Protein AF-A0A8D8FPE7-F1 (afdb_monomer)

Radius of gyration: 16.68 Å; Cα contacts (8 Å, |Δi|>4): 227; chains: 1; bounding box: 44×44×40 Å

InterPro domains:
  IPR015797 NUDIX hydrolase-like domain superfamily [SSF55811] (2-180)
  IPR039121 Acyl-coenzyme A diphosphatase NUDT19 [PTHR12318] (1-173)

Solvent-accessible surface area (backbone atoms only — not comparable to full-atom values): 11602 Å² total; per-residue (Å²): 121,90,97,66,94,75,77,72,59,74,76,80,50,74,82,38,27,42,55,63,56,58,57,52,38,44,76,62,72,45,48,71,68,62,59,51,53,78,64,72,65,95,72,90,76,65,71,80,54,55,68,91,51,92,86,40,37,56,28,65,56,19,53,50,44,26,43,47,46,29,26,19,38,44,27,41,38,38,51,28,44,49,57,92,51,63,90,67,79,83,77,65,49,42,41,67,58,78,95,67,70,49,70,64,50,25,49,33,39,64,72,63,77,38,56,67,66,54,54,28,59,76,71,43,36,44,69,51,66,84,40,49,40,82,72,52,76,48,68,52,59,81,86,49,77,90,69,70,52,76,45,79,42,70,46,70,45,60,83,63,87,67,74,76,46,66,31,76,91,85,35,89,76,86,79,89,74,53,99,83,55,67,80,71,81,78,119

Sequence (187 aa):
MPNSIVFPGGAVDKQDAILSWTDFFAKQGISKERLAGLTQVGGTRPFIFENDDPNTLDRNVSLRITALREAFEELGVLLGHKQSEAGSSASGFSKAVGGFDIESWQKQVHDGEKQFVELCEELKIVPDLLNMYEWSAWLTPAMFRKRRFETAFYLVALDEQPEVRSEPHEVAEHFVCNRVECKQDLI

Organism: Culex pipiens (NCBI:txid7175)

Secondary structure (DSSP, 8-state):
-TT----S--PPPGGGG-THHHHHHHHTT--HHHHHHTT--SSPPPGGG----TTS--HHHHHHHHHHHHHHHHH--EEEEEGGGTT---SS-B-EE-SS-HHHHHHHHHTTSS-HHHHHHHHTEEE--TTEEEEEEEEPPTT--S---EEEEEEE-BSSPPP----TTT-S------TTTTTTS--

Structure (mmCIF, N/CA/C/O backbone):
data_AF-A0A8D8FPE7-F1
#
_entry.id   AF-A0A8D8FPE7-F1
#
loop_
_atom_site.group_PDB
_atom_site.id
_atom_site.type_symbol
_atom_site.label_atom_id
_atom_site.label_alt_id
_atom_site.label_comp_id
_atom_site.label_asym_id
_atom_site.label_entity_id
_atom_site.label_seq_id
_atom_site.pdbx_PDB_ins_code
_atom_site.Cartn_x
_atom_site.Cartn_y
_atom_site.Cartn_z
_atom_site.occupancy
_atom_site.B_iso_or_equiv
_atom_site.auth_seq_id
_atom_site.auth_comp_id
_atom_site.auth_asym_id
_atom_site.auth_atom_id
_atom_site.pdbx_PDB_model_num
ATOM 1 N N . MET A 1 1 ? 8.577 -2.081 -17.593 1.00 54.53 1 MET A N 1
ATOM 2 C CA . MET A 1 1 ? 9.519 -2.719 -18.542 1.00 54.53 1 MET A CA 1
ATOM 3 C C . MET A 1 1 ? 8.676 -3.705 -19.326 1.00 54.53 1 MET A C 1
ATOM 5 O O . MET A 1 1 ? 7.937 -4.416 -18.666 1.00 54.53 1 MET A O 1
ATOM 9 N N . PRO A 1 2 ? 8.673 -3.722 -20.667 1.00 66.31 2 PRO A N 1
ATOM 10 C CA . PRO A 1 2 ? 7.831 -4.680 -21.381 1.00 66.31 2 PRO A CA 1
ATOM 11 C C . PRO A 1 2 ? 8.303 -6.115 -21.093 1.00 66.31 2 PRO A C 1
ATOM 13 O O . PRO A 1 2 ? 9.508 -6.361 -21.137 1.00 66.31 2 PRO A O 1
ATOM 16 N N . ASN A 1 3 ? 7.369 -7.035 -20.835 1.00 75.75 3 ASN A N 1
ATOM 17 C CA . ASN A 1 3 ? 7.600 -8.482 -20.687 1.00 75.75 3 ASN A CA 1
ATOM 18 C C . ASN A 1 3 ? 8.466 -8.921 -19.484 1.00 75.75 3 ASN A C 1
ATOM 20 O O . ASN A 1 3 ? 9.228 -9.879 -19.595 1.00 75.75 3 ASN A O 1
ATOM 24 N N . SER A 1 4 ? 8.375 -8.235 -18.342 1.00 81.94 4 SER A N 1
ATOM 25 C CA . SER A 1 4 ? 8.982 -8.680 -17.076 1.00 81.94 4 SER A CA 1
ATOM 26 C C . SER A 1 4 ? 7.930 -9.245 -16.123 1.00 81.94 4 SER A C 1
ATOM 28 O O . SER A 1 4 ? 6.873 -8.639 -15.981 1.00 81.94 4 SER A O 1
ATOM 30 N N . ILE A 1 5 ? 8.249 -10.335 -15.421 1.00 86.88 5 ILE A N 1
ATOM 31 C CA . ILE A 1 5 ? 7.430 -10.857 -14.317 1.00 86.88 5 ILE A CA 1
ATOM 32 C C . ILE A 1 5 ? 7.833 -10.123 -13.037 1.00 86.88 5 ILE A C 1
ATOM 34 O O . ILE A 1 5 ? 9.006 -10.135 -12.655 1.00 86.88 5 ILE A O 1
ATOM 38 N N . VAL A 1 6 ? 6.875 -9.456 -12.396 1.00 91.00 6 VAL A N 1
ATOM 39 C CA . VAL A 1 6 ? 7.088 -8.643 -11.192 1.00 91.00 6 VAL A CA 1
ATOM 40 C C . VAL A 1 6 ? 5.939 -8.835 -10.202 1.00 91.00 6 VAL A C 1
ATOM 42 O O . VAL A 1 6 ? 4.874 -9.330 -10.560 1.00 91.00 6 VAL A O 1
ATOM 45 N N . PHE A 1 7 ? 6.176 -8.463 -8.946 1.00 93.12 7 PHE A N 1
ATOM 46 C CA . PHE A 1 7 ? 5.103 -8.255 -7.971 1.00 93.12 7 PHE A CA 1
ATOM 47 C C . PHE A 1 7 ? 4.454 -6.885 -8.209 1.00 93.12 7 PHE A C 1
ATOM 49 O O . PHE A 1 7 ? 5.163 -6.003 -8.703 1.00 93.12 7 PHE A O 1
ATOM 56 N N . PRO A 1 8 ? 3.176 -6.690 -7.828 1.00 94.38 8 PRO A N 1
ATOM 57 C CA . PRO A 1 8 ? 2.543 -5.380 -7.921 1.00 94.38 8 PRO A CA 1
ATOM 58 C C . PRO A 1 8 ? 3.313 -4.350 -7.099 1.00 94.38 8 PRO A C 1
ATOM 60 O O . PRO A 1 8 ? 3.799 -4.651 -5.997 1.00 94.38 8 PRO A O 1
ATOM 63 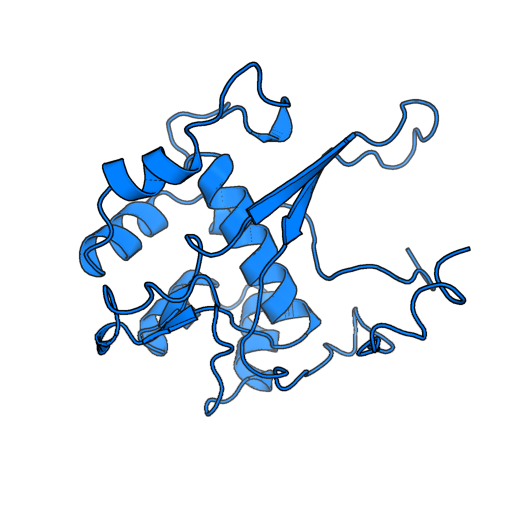N N . GLY A 1 9 ? 3.432 -3.141 -7.627 1.00 94.69 9 GLY A N 1
ATOM 64 C CA . GLY A 1 9 ? 4.166 -2.071 -6.983 1.00 94.69 9 GLY A CA 1
ATOM 65 C C . GLY A 1 9 ? 4.667 -1.022 -7.963 1.00 94.69 9 GLY A C 1
ATOM 66 O O . GLY A 1 9 ? 5.135 -1.314 -9.060 1.00 94.69 9 GLY A O 1
ATOM 67 N N . GLY A 1 10 ? 4.719 0.210 -7.476 1.00 93.81 10 GLY A N 1
ATOM 68 C CA . GLY A 1 10 ? 5.093 1.362 -8.275 1.00 93.81 10 GLY A CA 1
ATOM 69 C C . GLY A 1 10 ? 5.771 2.449 -7.458 1.00 93.81 10 GLY A C 1
ATOM 70 O O . GLY A 1 10 ? 6.339 2.222 -6.383 1.00 93.81 10 GLY A O 1
ATOM 71 N N . ALA A 1 11 ? 5.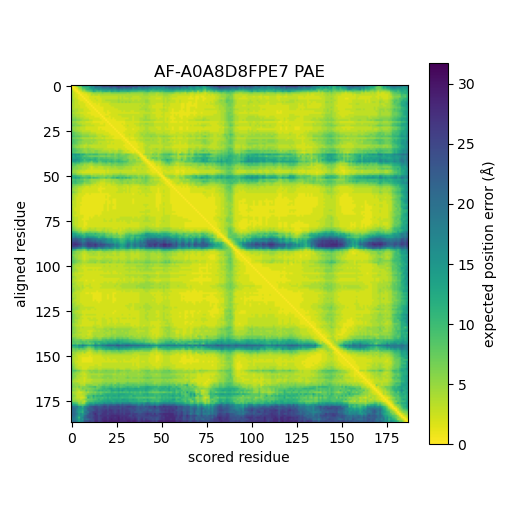787 3.648 -8.029 1.00 95.00 11 ALA A N 1
ATOM 72 C CA . ALA A 1 11 ? 6.362 4.809 -7.373 1.00 95.00 11 ALA A CA 1
ATOM 73 C C . ALA A 1 11 ? 5.397 5.349 -6.314 1.00 95.00 11 ALA A C 1
ATOM 75 O O . ALA A 1 11 ? 4.186 5.306 -6.480 1.00 95.00 11 ALA A O 1
ATOM 76 N N . VAL A 1 12 ? 5.947 5.927 -5.247 1.00 94.94 12 VAL A N 1
ATOM 77 C CA . VAL A 1 12 ? 5.134 6.646 -4.262 1.00 94.94 12 VAL A CA 1
ATOM 78 C C . VAL A 1 12 ? 4.446 7.826 -4.942 1.00 94.94 12 VAL A C 1
ATOM 80 O O . VAL A 1 12 ? 5.130 8.716 -5.463 1.00 94.94 12 VAL A O 1
ATOM 83 N N . ASP A 1 13 ? 3.117 7.864 -4.890 1.00 95.75 13 ASP A N 1
ATOM 84 C CA . ASP A 1 13 ? 2.346 9.021 -5.323 1.00 95.75 13 ASP A CA 1
ATOM 85 C C . ASP A 1 13 ? 2.211 10.029 -4.170 1.00 95.75 13 ASP A C 1
ATOM 87 O O . ASP A 1 13 ? 2.345 9.705 -2.985 1.00 95.75 13 ASP A O 1
ATOM 91 N N . LYS A 1 14 ? 1.943 11.298 -4.491 1.00 94.88 14 LYS A N 1
ATOM 92 C CA . 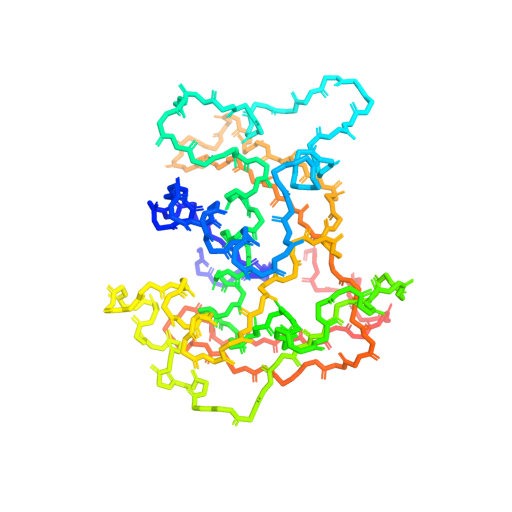LYS A 1 14 ? 1.718 12.332 -3.473 1.00 94.88 14 LYS A CA 1
ATOM 93 C C . LYS A 1 14 ? 0.564 11.965 -2.540 1.00 94.88 14 LYS A C 1
ATOM 95 O O . LYS A 1 14 ? 0.657 12.275 -1.353 1.00 94.88 14 LYS A O 1
ATOM 100 N N . GLN A 1 15 ? -0.477 11.300 -3.049 1.00 95.88 15 GLN A N 1
ATOM 101 C CA . GLN A 1 15 ? -1.630 10.856 -2.260 1.00 95.88 15 GLN A CA 1
ATOM 102 C C . GLN A 1 15 ? -1.265 9.831 -1.175 1.00 95.88 15 GLN A C 1
ATOM 104 O O . GLN A 1 15 ? -1.953 9.738 -0.161 1.00 95.88 15 GLN A O 1
ATOM 109 N N . ASP A 1 16 ? -0.163 9.099 -1.339 1.00 97.00 16 ASP A N 1
ATOM 110 C CA . ASP A 1 16 ? 0.263 8.072 -0.383 1.00 97.00 16 ASP A CA 1
ATOM 111 C C . ASP A 1 16 ? 0.919 8.698 0.861 1.00 97.00 16 ASP A C 1
ATOM 113 O O . ASP A 1 16 ? 1.008 8.074 1.918 1.00 97.00 16 ASP A O 1
ATOM 117 N N . ALA A 1 17 ? 1.375 9.952 0.746 1.00 95.69 17 ALA A N 1
ATOM 118 C CA . ALA A 1 17 ? 2.144 10.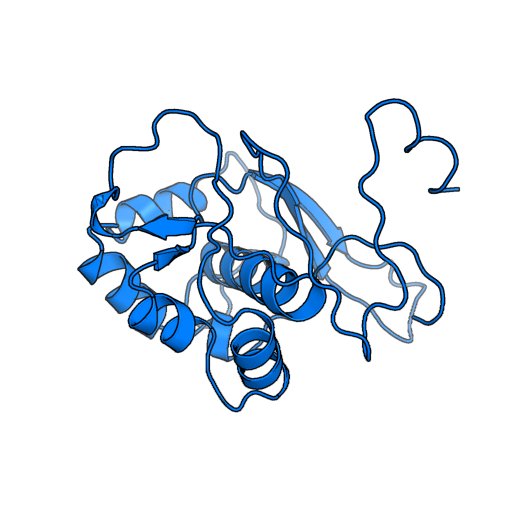662 1.767 1.00 95.69 17 ALA A CA 1
ATOM 119 C C . ALA A 1 17 ? 1.415 1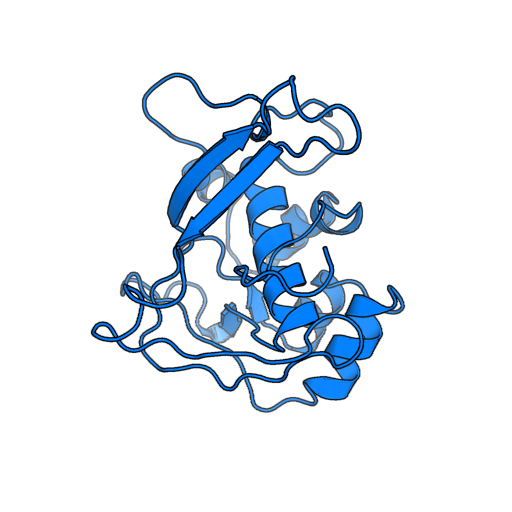1.870 2.386 1.00 95.69 17 ALA A C 1
ATOM 121 O O . ALA A 1 17 ? 2.022 12.640 3.136 1.00 95.69 17 ALA A O 1
ATOM 122 N N . ILE A 1 18 ? 0.126 12.061 2.097 1.00 95.25 18 ILE A N 1
ATOM 123 C CA . ILE A 1 18 ? -0.663 13.155 2.681 1.00 95.25 18 ILE A CA 1
ATOM 124 C C . ILE A 1 18 ? -0.960 12.916 4.167 1.00 95.25 18 ILE A C 1
ATOM 126 O O . ILE A 1 18 ? -1.222 11.797 4.609 1.00 95.25 18 ILE A O 1
ATOM 130 N N . LEU A 1 19 ? -0.984 13.994 4.953 1.00 93.19 19 LEU A N 1
ATOM 131 C CA . LEU A 1 19 ? -1.241 13.919 6.395 1.00 93.19 19 LEU A CA 1
ATOM 132 C C . LEU A 1 19 ? -2.674 13.491 6.748 1.00 93.19 19 LEU A C 1
ATOM 134 O O . LEU A 1 19 ? -2.880 12.993 7.854 1.00 93.19 19 LEU A O 1
ATOM 138 N N . SER A 1 20 ? -3.642 13.620 5.830 1.00 92.12 20 SER A N 1
ATOM 139 C CA . SER A 1 20 ? -5.033 13.198 6.066 1.00 92.12 20 SER A CA 1
ATOM 140 C C . SER A 1 20 ? -5.161 11.701 6.353 1.00 92.12 20 SER A C 1
ATOM 142 O O . SER A 1 20 ? -6.087 11.308 7.057 1.00 92.12 20 SER A O 1
ATOM 144 N N . TRP A 1 21 ? -4.199 10.873 5.928 1.00 95.31 21 TRP A N 1
ATOM 145 C CA . TRP A 1 21 ? -4.105 9.474 6.353 1.00 95.31 21 TRP A CA 1
ATOM 146 C C . TRP A 1 21 ? -4.002 9.327 7.872 1.00 95.31 21 TRP A C 1
ATOM 148 O O . TRP A 1 21 ? -4.596 8.421 8.450 1.00 95.31 21 TRP A O 1
ATOM 158 N N . THR A 1 22 ? -3.299 10.238 8.547 1.00 91.75 22 THR A N 1
ATOM 159 C CA . THR A 1 22 ? -3.193 10.220 10.013 1.00 91.75 22 THR A CA 1
ATOM 160 C C . THR A 1 22 ? -4.556 10.443 10.660 1.00 91.75 22 THR A C 1
ATOM 162 O O . THR A 1 22 ? -4.920 9.734 11.599 1.00 91.75 22 THR A O 1
ATOM 165 N N . ASP A 1 23 ? -5.324 11.403 10.143 1.00 92.19 23 ASP A N 1
ATOM 166 C CA . ASP A 1 23 ? -6.671 11.697 10.631 1.00 92.19 23 ASP A CA 1
ATOM 167 C C . ASP A 1 23 ? -7.640 10.562 10.299 1.00 92.19 23 ASP A C 1
ATOM 169 O O . ASP A 1 23 ? -8.480 10.207 11.128 1.00 92.19 23 ASP A O 1
ATOM 173 N N . PHE A 1 24 ? -7.500 9.961 9.115 1.00 93.94 24 PHE A N 1
ATOM 174 C CA . PHE A 1 24 ? -8.228 8.764 8.720 1.00 93.94 24 PHE A CA 1
ATOM 175 C C . PHE A 1 24 ? -8.000 7.649 9.746 1.00 93.94 24 PHE A C 1
ATOM 177 O O . PHE A 1 24 ? -8.951 7.240 10.405 1.00 93.94 24 PHE A O 1
ATOM 184 N N . PHE A 1 25 ? -6.755 7.226 9.984 1.00 92.38 25 PHE A N 1
ATOM 185 C CA . PHE A 1 25 ? -6.445 6.153 10.937 1.00 92.38 25 PHE A CA 1
ATOM 186 C C . PHE A 1 25 ? -6.892 6.474 12.368 1.00 92.38 25 PHE A C 1
ATOM 188 O O . PHE A 1 25 ? -7.434 5.599 13.049 1.00 92.38 25 PHE A O 1
ATOM 195 N N . ALA A 1 26 ? -6.762 7.730 12.804 1.00 90.81 26 ALA A N 1
ATOM 196 C CA . ALA A 1 26 ? -7.234 8.161 14.116 1.00 90.81 26 ALA A CA 1
ATOM 197 C C . ALA A 1 26 ? -8.756 7.982 14.276 1.00 90.81 26 ALA A C 1
ATOM 199 O O . ALA A 1 26 ? -9.204 7.469 15.304 1.00 90.81 26 ALA A O 1
ATOM 200 N N . LYS A 1 27 ? -9.560 8.319 13.252 1.00 90.56 27 LYS A N 1
ATOM 201 C CA . LYS A 1 27 ? -11.019 8.069 13.241 1.00 90.56 27 LYS A CA 1
ATOM 202 C C . LYS A 1 27 ? -11.361 6.576 13.301 1.00 90.56 27 LYS A C 1
ATOM 204 O O . LYS A 1 27 ? -12.433 6.215 13.779 1.00 90.56 27 LYS A O 1
ATOM 209 N N . GLN A 1 28 ? -10.456 5.717 12.835 1.00 87.56 28 GLN A N 1
ATOM 210 C CA . GLN A 1 28 ? -10.589 4.257 12.864 1.00 87.56 28 GLN A CA 1
ATOM 211 C C . GLN A 1 28 ? -10.072 3.628 14.172 1.00 87.56 28 GLN A C 1
ATOM 213 O O . GLN A 1 28 ? -10.039 2.407 14.299 1.00 87.56 28 GLN A O 1
ATOM 218 N N . GLY A 1 29 ? -9.655 4.437 15.155 1.00 86.69 29 GLY A N 1
ATOM 219 C CA . GLY A 1 29 ? -9.130 3.952 16.435 1.00 86.69 29 GLY A CA 1
ATOM 220 C C . GLY A 1 29 ? -7.685 3.444 16.376 1.00 86.69 29 GLY A C 1
ATOM 221 O O . GLY A 1 29 ? -7.205 2.828 17.330 1.00 86.69 29 GLY A O 1
ATOM 222 N N . ILE A 1 30 ? -6.968 3.700 15.279 1.00 88.31 30 ILE A N 1
ATOM 223 C CA . ILE A 1 30 ? -5.538 3.416 15.158 1.00 88.31 30 ILE A CA 1
ATOM 224 C C . ILE A 1 30 ? -4.777 4.675 15.580 1.00 88.31 30 ILE A C 1
ATOM 226 O O . ILE A 1 30 ? -4.788 5.694 14.892 1.00 88.31 30 ILE A O 1
ATOM 230 N N . SER A 1 31 ? -4.129 4.612 16.745 1.00 87.69 31 SER A N 1
ATOM 231 C CA . SER A 1 31 ? -3.393 5.752 17.291 1.00 87.69 31 SER A CA 1
ATOM 232 C C . SER A 1 31 ? -2.074 6.003 16.550 1.00 87.69 31 SER A C 1
ATOM 234 O O . SER A 1 31 ? -1.513 5.106 15.909 1.00 87.69 31 SER A O 1
ATOM 236 N N . LYS A 1 32 ? -1.535 7.221 16.684 1.00 87.31 32 LYS A N 1
ATOM 237 C CA . LYS A 1 32 ? -0.226 7.581 16.117 1.00 87.31 32 LYS A CA 1
ATOM 238 C C . LYS A 1 32 ? 0.893 6.714 16.687 1.00 87.31 32 LYS A C 1
ATOM 240 O O . LYS A 1 32 ? 1.806 6.353 15.960 1.00 87.31 32 LYS A O 1
ATOM 245 N N . GLU A 1 33 ? 0.800 6.332 17.957 1.00 87.50 33 GLU A N 1
ATOM 246 C CA . GLU A 1 33 ? 1.766 5.457 18.629 1.00 87.50 33 GLU A CA 1
ATOM 247 C C . GLU A 1 33 ? 1.730 4.045 18.041 1.00 87.50 33 GLU A C 1
ATOM 249 O O . GLU A 1 33 ? 2.776 3.422 17.874 1.00 87.50 33 GLU A O 1
ATOM 254 N N . ARG A 1 34 ? 0.540 3.549 17.675 1.00 87.69 34 ARG A N 1
ATOM 255 C CA . ARG A 1 34 ? 0.394 2.246 17.016 1.00 87.69 34 ARG A CA 1
ATOM 256 C C . ARG A 1 34 ? 1.002 2.254 15.616 1.00 87.69 34 ARG A C 1
ATOM 258 O O . ARG A 1 34 ? 1.689 1.301 15.263 1.00 87.69 34 ARG A O 1
ATOM 265 N N . LEU A 1 35 ? 0.800 3.329 14.851 1.00 88.12 35 LEU A N 1
ATOM 266 C CA . LEU A 1 35 ? 1.464 3.518 13.555 1.00 88.12 35 LEU A CA 1
ATOM 267 C C . LEU A 1 35 ? 2.980 3.674 13.716 1.00 88.12 35 LEU A C 1
ATOM 269 O O . LEU A 1 35 ? 3.733 3.046 12.982 1.00 88.12 35 LEU A O 1
ATOM 273 N N . ALA A 1 36 ? 3.435 4.433 14.714 1.00 86.19 36 ALA A N 1
ATOM 274 C CA . ALA A 1 36 ? 4.852 4.559 15.044 1.00 86.19 36 ALA A CA 1
ATOM 275 C C . ALA A 1 36 ? 5.468 3.213 15.467 1.00 86.19 36 ALA A C 1
ATOM 277 O O . ALA A 1 36 ? 6.647 2.976 15.242 1.00 86.19 36 ALA A O 1
ATOM 278 N N . GLY A 1 37 ? 4.678 2.291 16.021 1.00 85.69 37 GLY A N 1
ATOM 279 C CA . GLY A 1 37 ? 5.108 0.918 16.289 1.00 85.69 37 GLY A CA 1
ATOM 280 C C . GLY A 1 37 ? 5.577 0.168 15.037 1.00 85.69 37 GLY A C 1
ATOM 281 O O . GLY A 1 37 ? 6.504 -0.630 15.133 1.00 85.69 37 GLY A O 1
ATOM 282 N N . LEU A 1 38 ? 5.022 0.469 13.853 1.00 82.75 38 LEU A N 1
ATOM 283 C CA . LEU A 1 38 ? 5.476 -0.112 12.578 1.00 82.75 38 LEU A CA 1
ATOM 284 C C . LEU A 1 38 ? 6.900 0.310 12.205 1.00 82.75 38 LEU A C 1
ATOM 286 O O . LEU A 1 38 ? 7.545 -0.343 11.387 1.00 82.75 38 LEU A O 1
ATOM 290 N N . THR A 1 39 ? 7.385 1.411 12.779 1.00 75.62 39 THR A N 1
ATOM 291 C CA . THR A 1 39 ? 8.683 2.000 12.442 1.00 75.62 39 THR A CA 1
ATOM 292 C C . THR A 1 39 ? 9.783 1.582 13.420 1.00 75.62 39 THR A C 1
ATOM 294 O O . THR A 1 39 ? 10.968 1.791 13.142 1.00 75.62 39 THR A O 1
ATOM 297 N N . GLN A 1 40 ? 9.415 0.923 14.527 1.00 81.69 40 GLN A N 1
ATOM 298 C CA . GLN A 1 40 ? 10.335 0.454 15.561 1.00 81.69 40 GLN A CA 1
ATOM 299 C C . GLN A 1 40 ? 11.070 -0.816 15.120 1.00 81.69 40 GLN A C 1
ATOM 301 O O . GLN A 1 40 ? 10.606 -1.935 15.325 1.00 81.69 40 GLN A O 1
ATOM 306 N N . VAL A 1 41 ? 12.256 -0.637 14.543 1.00 80.44 41 VAL A N 1
ATOM 307 C CA . VAL A 1 41 ? 13.159 -1.732 14.166 1.00 80.44 41 VAL A CA 1
ATOM 308 C C . VAL A 1 41 ? 14.462 -1.662 14.956 1.00 80.44 41 VAL A C 1
ATOM 310 O O . VAL A 1 41 ? 14.919 -0.591 15.357 1.00 80.44 41 VAL A O 1
ATOM 313 N N . GLY A 1 42 ? 15.075 -2.821 15.192 1.00 76.50 42 GLY A N 1
ATOM 314 C CA . GLY A 1 42 ? 16.391 -2.898 15.816 1.00 76.50 42 GLY A CA 1
ATOM 315 C C . GLY A 1 42 ? 17.495 -2.584 14.806 1.00 76.50 42 GLY A C 1
ATOM 316 O O . GLY A 1 42 ? 17.801 -3.424 13.967 1.00 76.50 42 GLY A O 1
ATOM 317 N N . GLY A 1 43 ? 18.119 -1.408 14.911 1.00 83.88 43 GLY A N 1
ATOM 318 C CA . GLY A 1 43 ? 19.303 -1.034 14.125 1.00 83.88 43 GLY A CA 1
ATOM 319 C C . GLY A 1 43 ? 19.067 0.073 13.094 1.00 83.88 43 GLY A C 1
ATOM 320 O O . GLY A 1 43 ? 18.056 0.770 13.122 1.00 83.88 43 GLY A O 1
ATOM 321 N N . THR A 1 44 ? 20.048 0.268 12.209 1.00 84.81 44 THR A N 1
ATOM 322 C CA . THR A 1 44 ? 20.001 1.291 11.153 1.00 84.81 44 THR A CA 1
ATOM 323 C C . THR A 1 44 ? 19.011 0.902 10.061 1.00 84.81 44 THR A C 1
ATOM 325 O O . THR A 1 44 ? 18.976 -0.252 9.633 1.00 84.81 44 THR A O 1
ATOM 328 N N . ARG A 1 45 ? 18.239 1.881 9.581 1.00 87.31 45 ARG A N 1
ATOM 329 C CA . ARG A 1 45 ? 17.290 1.696 8.482 1.00 87.31 45 ARG A CA 1
ATOM 330 C C . ARG A 1 45 ? 17.896 2.125 7.139 1.00 87.31 45 ARG A C 1
ATOM 332 O O . ARG A 1 45 ? 18.737 3.019 7.121 1.00 87.31 45 ARG A O 1
ATOM 339 N N . PRO A 1 46 ? 17.478 1.505 6.024 1.00 89.56 46 PRO A N 1
ATOM 340 C CA . PRO A 1 46 ? 17.744 2.022 4.681 1.00 89.56 46 PRO A CA 1
ATOM 341 C C . PRO A 1 46 ? 17.153 3.424 4.462 1.00 89.56 46 PRO A C 1
ATOM 343 O O . PRO A 1 46 ? 16.115 3.744 5.044 1.00 89.56 46 PRO A O 1
ATOM 346 N N . PHE A 1 47 ? 17.770 4.205 3.570 1.00 90.56 47 PHE A N 1
ATOM 347 C CA . PHE A 1 47 ? 17.395 5.596 3.281 1.00 90.56 47 PHE A CA 1
ATOM 348 C C . PHE A 1 47 ? 15.952 5.755 2.788 1.00 90.56 47 PHE A C 1
ATOM 350 O O . PHE A 1 47 ? 15.313 6.744 3.124 1.00 90.56 47 PHE A O 1
ATOM 357 N N . ILE A 1 48 ? 15.386 4.765 2.088 1.00 92.62 48 ILE A N 1
ATOM 358 C CA . ILE A 1 48 ? 13.977 4.798 1.653 1.00 92.62 48 ILE A CA 1
ATOM 359 C C . ILE A 1 48 ? 12.979 5.031 2.801 1.00 92.62 48 ILE A C 1
ATOM 361 O O . ILE A 1 48 ? 11.884 5.538 2.574 1.00 92.62 48 ILE A O 1
ATOM 365 N N . PHE A 1 49 ? 13.339 4.649 4.031 1.00 92.25 49 PHE A N 1
ATOM 366 C CA . PHE A 1 49 ? 12.494 4.800 5.216 1.00 92.25 49 PHE A CA 1
ATOM 367 C C . PHE A 1 49 ? 12.749 6.101 5.986 1.00 92.25 49 PHE A C 1
ATOM 369 O O . PHE A 1 49 ? 12.072 6.349 6.988 1.00 92.25 49 PHE A O 1
ATOM 376 N N . GLU A 1 50 ? 13.724 6.908 5.567 1.00 88.88 50 GLU A N 1
ATOM 377 C CA . GLU A 1 50 ? 13.991 8.210 6.167 1.00 88.88 50 GLU A CA 1
ATOM 378 C C . GLU A 1 50 ? 12.921 9.210 5.730 1.00 88.88 50 GLU A C 1
ATOM 380 O O . GLU A 1 50 ? 12.497 9.250 4.575 1.00 88.88 50 GLU A O 1
ATOM 385 N N . ASN A 1 51 ? 12.423 9.989 6.690 1.00 85.31 51 ASN A N 1
ATOM 386 C CA . ASN A 1 51 ? 11.424 11.006 6.409 1.00 85.31 51 ASN A CA 1
ATOM 387 C C . ASN A 1 51 ? 12.111 12.355 6.176 1.00 85.31 51 ASN A C 1
ATOM 389 O O . ASN A 1 51 ? 12.553 12.995 7.130 1.00 85.31 51 ASN A O 1
ATOM 393 N N . ASP A 1 52 ? 12.181 12.772 4.914 1.00 80.50 52 ASP A N 1
ATOM 394 C CA . ASP A 1 52 ? 12.864 14.005 4.510 1.00 80.50 52 ASP A CA 1
ATOM 395 C C . ASP A 1 52 ? 12.023 15.273 4.748 1.00 80.50 52 ASP A C 1
ATOM 397 O O . ASP A 1 52 ? 12.581 16.365 4.879 1.00 80.50 52 ASP A O 1
ATOM 401 N N . ASP A 1 53 ? 10.688 15.153 4.811 1.00 86.56 53 ASP A N 1
ATOM 402 C CA . ASP A 1 53 ? 9.766 16.286 4.964 1.00 86.56 53 ASP A CA 1
ATOM 403 C C . ASP A 1 53 ? 8.809 16.084 6.156 1.00 86.56 53 ASP A C 1
ATOM 405 O O . ASP A 1 53 ? 7.905 15.241 6.092 1.00 86.56 53 ASP A O 1
ATOM 409 N N . PRO A 1 54 ? 8.928 16.891 7.231 1.00 84.12 54 PRO A N 1
ATOM 410 C CA . PRO A 1 54 ? 8.054 16.792 8.400 1.00 84.12 54 PRO A CA 1
ATOM 411 C C . PRO A 1 54 ? 6.590 17.159 8.110 1.00 84.12 54 PRO A C 1
ATOM 413 O O . PRO A 1 54 ? 5.727 16.909 8.950 1.00 84.12 54 PRO A O 1
ATOM 416 N N . ASN A 1 55 ? 6.293 17.755 6.951 1.00 89.62 55 ASN A N 1
ATOM 417 C CA . ASN A 1 55 ? 4.930 18.067 6.514 1.00 89.62 55 ASN A CA 1
ATOM 418 C C . ASN A 1 55 ? 4.275 16.916 5.738 1.00 89.62 55 ASN A C 1
ATOM 420 O O . ASN A 1 55 ? 3.147 17.061 5.266 1.00 89.62 55 ASN A O 1
ATOM 424 N N . THR A 1 56 ? 4.964 15.783 5.601 1.00 93.00 56 THR A N 1
ATOM 425 C CA . THR A 1 56 ? 4.443 14.576 4.960 1.00 93.00 56 THR A CA 1
ATOM 426 C C . THR A 1 56 ? 4.283 13.442 5.962 1.00 93.00 56 THR A C 1
ATOM 428 O O . THR A 1 56 ? 4.861 13.443 7.053 1.00 93.00 56 THR A O 1
ATOM 431 N N . LEU A 1 57 ? 3.443 12.475 5.601 1.00 93.25 57 LEU A N 1
ATOM 432 C CA . LEU A 1 57 ? 3.262 11.250 6.362 1.00 93.25 57 LEU A CA 1
ATOM 433 C C . LEU A 1 57 ? 4.588 10.487 6.455 1.00 93.25 57 LEU A C 1
ATOM 435 O O . LEU A 1 57 ? 5.332 10.402 5.479 1.00 93.25 57 LEU A O 1
ATOM 439 N N . ASP A 1 58 ? 4.836 9.878 7.615 1.00 92.69 58 ASP A N 1
ATOM 440 C CA . ASP A 1 58 ? 6.013 9.043 7.856 1.00 92.69 58 ASP A CA 1
ATOM 441 C C . ASP A 1 58 ? 6.265 8.058 6.696 1.00 92.69 58 ASP A C 1
ATOM 443 O O . ASP A 1 58 ? 5.341 7.386 6.215 1.00 92.69 58 ASP A O 1
ATOM 447 N N . ARG A 1 59 ? 7.520 7.962 6.234 1.00 93.19 59 ARG A N 1
ATOM 448 C CA . ARG A 1 59 ? 7.873 7.126 5.078 1.00 93.19 59 ARG A CA 1
ATOM 449 C C . ARG A 1 59 ? 7.560 5.653 5.254 1.00 93.19 59 ARG A C 1
ATOM 451 O O . ARG A 1 59 ? 7.130 5.005 4.305 1.00 93.19 59 ARG A O 1
ATOM 458 N N . ASN A 1 60 ? 7.662 5.137 6.467 1.00 92.62 60 ASN A N 1
ATOM 459 C CA . ASN A 1 60 ? 7.328 3.751 6.765 1.00 92.62 60 ASN A CA 1
ATOM 460 C C . ASN A 1 60 ? 5.832 3.469 6.570 1.00 92.62 60 ASN A C 1
ATOM 462 O O . ASN A 1 60 ? 5.458 2.344 6.239 1.00 92.62 60 ASN A O 1
ATOM 466 N N . VAL A 1 61 ? 4.981 4.475 6.772 1.00 94.81 61 VAL A N 1
ATOM 467 C CA . VAL A 1 61 ? 3.530 4.375 6.584 1.00 94.81 61 VAL A CA 1
ATOM 468 C C . VAL A 1 61 ? 3.173 4.617 5.117 1.00 94.81 61 VAL A C 1
ATOM 470 O O . VAL A 1 61 ? 2.465 3.803 4.529 1.00 94.81 61 VAL A O 1
ATOM 473 N N . SER A 1 62 ? 3.705 5.676 4.498 1.00 96.19 62 SER A N 1
ATOM 474 C CA . SER A 1 62 ? 3.385 6.006 3.099 1.00 96.19 62 SER A CA 1
ATOM 475 C C . SER A 1 62 ? 3.853 4.947 2.101 1.00 96.19 62 SER A C 1
ATOM 477 O O . SER A 1 62 ? 3.125 4.655 1.159 1.00 96.19 62 SER A O 1
ATOM 479 N N . LEU A 1 63 ? 4.997 4.288 2.324 1.00 96.75 63 LEU A N 1
ATOM 480 C CA . LEU A 1 63 ? 5.443 3.169 1.478 1.00 96.75 63 LEU A CA 1
ATOM 481 C C . LEU A 1 63 ? 4.513 1.950 1.559 1.00 96.75 63 LEU A C 1
ATOM 483 O O . LEU A 1 63 ? 4.281 1.285 0.553 1.00 96.75 63 LEU A O 1
ATOM 487 N N . ARG A 1 64 ? 3.943 1.670 2.738 1.00 97.12 64 ARG A N 1
ATOM 488 C CA . ARG A 1 64 ? 2.938 0.607 2.893 1.00 97.12 64 ARG A CA 1
ATOM 489 C C . ARG A 1 64 ? 1.646 0.967 2.164 1.00 97.12 64 ARG A C 1
ATOM 491 O O . ARG A 1 64 ? 1.107 0.132 1.450 1.00 97.12 64 ARG A O 1
ATOM 498 N N . ILE A 1 65 ? 1.188 2.215 2.294 1.00 97.81 65 ILE A N 1
ATOM 499 C CA . ILE A 1 65 ? 0.021 2.720 1.556 1.00 97.81 65 ILE A CA 1
ATOM 500 C C . ILE A 1 65 ? 0.262 2.629 0.048 1.00 97.81 65 ILE A C 1
ATOM 502 O O . ILE A 1 65 ? -0.602 2.125 -0.656 1.00 97.81 65 ILE A O 1
ATOM 506 N N . THR A 1 66 ? 1.450 3.021 -0.421 1.00 98.31 66 THR A N 1
ATOM 507 C CA . THR A 1 66 ? 1.853 2.910 -1.832 1.00 98.31 66 THR A CA 1
ATOM 508 C C . THR A 1 66 ? 1.708 1.470 -2.316 1.00 98.31 66 THR A C 1
ATOM 510 O O . THR A 1 66 ? 1.029 1.219 -3.300 1.00 98.31 66 THR A O 1
ATOM 513 N N . ALA A 1 67 ? 2.284 0.501 -1.599 1.00 98.25 67 ALA A N 1
ATOM 514 C CA . ALA A 1 67 ? 2.203 -0.904 -1.992 1.00 98.25 67 ALA A CA 1
ATOM 515 C C . ALA A 1 67 ? 0.757 -1.439 -2.013 1.00 98.25 67 ALA A C 1
ATOM 517 O O . ALA A 1 67 ? 0.418 -2.238 -2.881 1.00 98.25 67 ALA A O 1
ATOM 518 N N . LEU A 1 68 ? -0.103 -0.992 -1.091 1.00 98.19 68 LEU A N 1
ATOM 519 C CA . LEU A 1 68 ? -1.524 -1.356 -1.087 1.00 98.19 68 LEU A CA 1
ATOM 520 C C . LEU A 1 68 ? -2.304 -0.708 -2.234 1.00 98.19 68 LEU A C 1
ATOM 522 O O . LEU A 1 68 ? -3.132 -1.379 -2.847 1.00 98.19 68 LEU A O 1
ATOM 526 N N . ARG A 1 69 ? -2.043 0.571 -2.524 1.00 98.31 69 ARG A N 1
ATOM 527 C CA . ARG A 1 69 ? -2.653 1.293 -3.643 1.00 98.31 69 ARG A CA 1
ATOM 528 C C . ARG A 1 69 ? -2.284 0.631 -4.967 1.00 98.31 69 ARG A C 1
ATOM 530 O O . ARG A 1 69 ? -3.178 0.313 -5.733 1.00 98.31 69 ARG A O 1
ATOM 537 N N . GLU A 1 70 ? -1.002 0.367 -5.198 1.00 97.94 70 GLU A N 1
ATOM 538 C CA . GLU A 1 70 ? -0.505 -0.268 -6.429 1.00 97.94 70 GLU A CA 1
ATOM 539 C C . GLU A 1 70 ? -1.065 -1.691 -6.596 1.00 97.94 70 GLU A C 1
ATOM 541 O O . GLU A 1 70 ? -1.536 -2.057 -7.666 1.00 97.94 70 GLU A O 1
ATOM 546 N N . ALA A 1 71 ? -1.137 -2.486 -5.518 1.00 97.38 71 ALA A N 1
ATOM 547 C CA . ALA A 1 71 ? -1.792 -3.798 -5.562 1.00 97.38 71 ALA A CA 1
ATOM 548 C C . ALA A 1 71 ? -3.285 -3.714 -5.929 1.00 97.38 71 ALA A C 1
ATOM 550 O O . ALA A 1 71 ? -3.815 -4.608 -6.597 1.00 97.38 71 ALA A O 1
ATOM 551 N N . PHE A 1 72 ? -3.967 -2.646 -5.517 1.00 97.75 72 PHE A N 1
ATOM 552 C CA . PHE A 1 72 ? -5.339 -2.389 -5.924 1.00 97.75 72 PHE A CA 1
ATOM 553 C C . PHE A 1 72 ? -5.431 -1.908 -7.380 1.00 97.75 72 PHE A C 1
ATOM 555 O O . PHE A 1 72 ? -6.239 -2.440 -8.134 1.00 97.75 72 PHE A O 1
ATOM 562 N N . GLU A 1 73 ? -4.608 -0.945 -7.789 1.00 97.00 73 GLU A N 1
ATOM 563 C CA . GLU A 1 73 ? -4.597 -0.399 -9.150 1.00 97.00 73 GLU A CA 1
ATOM 564 C C . GLU A 1 73 ? -4.254 -1.463 -10.192 1.00 97.00 73 GLU A C 1
ATOM 566 O O . GLU A 1 73 ? -4.952 -1.571 -11.193 1.00 97.00 73 GLU A O 1
ATOM 571 N N . GLU A 1 74 ? -3.255 -2.306 -9.943 1.00 95.56 74 GLU A N 1
ATOM 572 C CA . GLU A 1 74 ? -2.798 -3.305 -10.911 1.00 95.56 74 GL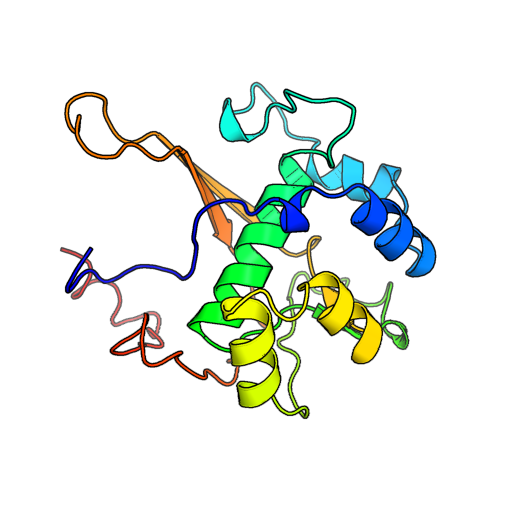U A CA 1
ATOM 573 C C . GLU A 1 74 ? -3.654 -4.580 -10.914 1.00 95.56 74 GLU A C 1
ATOM 575 O O . GLU A 1 74 ? -3.871 -5.186 -11.966 1.00 95.56 74 GLU A O 1
ATOM 580 N N . LEU A 1 75 ? -4.115 -5.024 -9.737 1.00 95.88 75 LEU A N 1
ATOM 581 C CA . LEU A 1 75 ? -4.697 -6.361 -9.547 1.00 95.88 75 LEU A CA 1
ATOM 582 C C . LEU A 1 75 ? -6.086 -6.364 -8.894 1.00 95.88 75 LEU A C 1
ATOM 584 O O . LEU A 1 75 ? -6.638 -7.442 -8.661 1.00 95.88 75 LEU A O 1
ATOM 588 N N . GLY A 1 76 ? -6.656 -5.206 -8.562 1.00 96.12 76 GLY A N 1
ATOM 589 C CA . GLY A 1 76 ? -7.951 -5.097 -7.885 1.00 96.12 76 GLY A CA 1
ATOM 590 C C . GLY A 1 76 ? -7.945 -5.623 -6.447 1.00 96.12 76 GLY A C 1
ATOM 591 O O . GLY A 1 76 ? -9.007 -5.800 -5.849 1.00 96.12 76 GLY A O 1
ATOM 592 N N . VAL A 1 77 ? -6.766 -5.889 -5.871 1.00 96.75 77 VAL A N 1
ATOM 593 C CA . VAL A 1 77 ? -6.631 -6.505 -4.547 1.00 96.75 77 VAL A CA 1
ATOM 594 C C . VAL A 1 77 ? -6.593 -5.424 -3.468 1.00 96.75 77 VAL A C 1
ATOM 596 O O . VAL A 1 77 ? -5.554 -4.827 -3.197 1.00 96.75 77 VAL A O 1
ATOM 599 N N . LEU A 1 78 ? -7.729 -5.202 -2.803 1.00 97.00 78 LEU A N 1
ATOM 600 C CA . LEU A 1 78 ? -7.830 -4.309 -1.647 1.00 97.00 78 LEU A CA 1
ATOM 601 C C . LEU A 1 78 ? -7.615 -5.086 -0.341 1.00 97.00 78 LEU A C 1
ATOM 603 O O . LEU A 1 78 ? -8.494 -5.834 0.087 1.00 97.00 78 LEU A O 1
ATOM 607 N N . LEU A 1 79 ? -6.467 -4.896 0.317 1.00 96.06 79 LEU A N 1
ATOM 608 C CA . LEU A 1 79 ? -6.165 -5.549 1.597 1.00 96.06 79 LEU A CA 1
ATOM 609 C C . LEU A 1 79 ? -6.559 -4.663 2.777 1.00 96.06 79 LEU A C 1
ATOM 611 O O . LEU A 1 79 ? -6.069 -3.541 2.937 1.00 96.06 79 LEU A O 1
ATOM 615 N N . GLY A 1 80 ? -7.445 -5.171 3.625 1.00 93.62 80 GLY A N 1
ATOM 616 C CA . GLY A 1 80 ? -8.037 -4.371 4.682 1.00 93.62 80 GLY A CA 1
ATOM 617 C C . GLY A 1 80 ? -9.061 -5.122 5.511 1.00 93.62 80 GLY A C 1
ATOM 618 O O . GLY A 1 80 ? -9.325 -6.308 5.330 1.00 93.62 80 GLY A O 1
ATOM 619 N N . HIS A 1 81 ? -9.669 -4.398 6.438 1.00 90.25 81 HIS A N 1
ATOM 620 C CA . HIS A 1 81 ? -10.788 -4.892 7.229 1.00 90.25 81 HIS A CA 1
ATOM 621 C C . HIS A 1 81 ? -11.856 -3.814 7.359 1.00 90.25 81 HIS A C 1
ATOM 623 O O . HIS A 1 81 ? -11.576 -2.616 7.283 1.00 90.25 81 HIS A O 1
ATOM 629 N N . LYS A 1 82 ? -13.103 -4.236 7.574 1.00 87.31 82 LYS A N 1
ATOM 630 C CA . LYS A 1 82 ? -14.187 -3.297 7.865 1.00 87.31 82 LYS A CA 1
ATOM 631 C C . LYS A 1 82 ? -13.891 -2.559 9.163 1.00 87.31 82 LYS A C 1
ATOM 633 O O . LYS A 1 82 ? -13.425 -3.164 10.126 1.00 87.31 82 LYS A O 1
ATOM 638 N N . GLN A 1 83 ? -14.259 -1.283 9.230 1.00 79.38 83 GLN A N 1
ATOM 639 C CA . GLN A 1 83 ? -14.148 -0.484 10.455 1.00 79.38 83 GLN A CA 1
ATOM 640 C C . GLN A 1 83 ? -14.776 -1.174 11.683 1.00 79.38 83 GLN A C 1
ATOM 642 O O . GLN A 1 83 ? -14.236 -1.094 12.781 1.00 79.38 83 GLN A O 1
ATOM 647 N N . SER A 1 84 ? -15.886 -1.901 11.510 1.00 73.62 84 SER A N 1
ATOM 648 C CA . SER A 1 84 ? -16.540 -2.657 12.592 1.00 73.62 84 SER A CA 1
ATOM 649 C C . SER A 1 84 ? -15.693 -3.800 13.165 1.00 73.62 84 SER A C 1
ATOM 651 O O . SER A 1 84 ? -15.997 -4.303 14.241 1.00 73.62 84 SER A O 1
ATOM 653 N N . GLU A 1 85 ? -14.661 -4.228 12.442 1.00 72.50 85 GLU A N 1
ATOM 654 C CA . GLU A 1 85 ? -13.741 -5.307 12.812 1.00 72.50 85 GLU A CA 1
ATOM 655 C C . GLU A 1 85 ? -12.403 -4.765 13.350 1.00 72.50 85 GLU A C 1
ATOM 657 O O . GLU A 1 85 ? -11.520 -5.553 13.714 1.00 72.50 85 GLU A O 1
ATOM 662 N N . ALA A 1 86 ? -12.251 -3.434 13.432 1.00 61.81 86 ALA A N 1
ATOM 663 C CA . ALA A 1 86 ? -11.053 -2.770 13.929 1.00 61.81 86 ALA A CA 1
ATOM 664 C C . ALA A 1 86 ? -10.757 -3.204 15.375 1.00 61.81 86 ALA A C 1
ATOM 666 O O . ALA A 1 86 ? -11.539 -2.978 16.296 1.00 61.81 86 ALA A O 1
ATOM 667 N N . GLY A 1 87 ? -9.611 -3.866 15.562 1.00 55.53 87 GLY A N 1
ATOM 668 C CA . GLY A 1 87 ? -9.186 -4.446 16.842 1.00 55.53 87 GLY A CA 1
ATOM 669 C C . GLY A 1 87 ? -9.342 -5.967 16.963 1.00 55.53 87 GLY A C 1
ATOM 670 O O . GLY A 1 87 ? -8.861 -6.521 17.948 1.00 55.53 87 GLY A O 1
ATOM 671 N N . SER A 1 88 ? -9.944 -6.651 15.979 1.00 52.12 88 SER A N 1
ATOM 672 C CA . SER A 1 88 ? -10.168 -8.111 16.023 1.00 52.12 88 SER A CA 1
ATOM 673 C C . SER A 1 88 ? -9.095 -8.973 15.335 1.00 52.12 88 SER A C 1
ATOM 675 O O . SER A 1 88 ? -9.019 -10.171 15.607 1.00 52.12 88 SER A O 1
ATOM 677 N N . SER A 1 89 ? -8.215 -8.404 14.504 1.00 51.62 89 SER A N 1
ATOM 678 C CA . SER A 1 89 ? -7.174 -9.189 13.823 1.00 51.62 89 SER A CA 1
ATOM 679 C C . SER A 1 89 ? -5.938 -9.389 14.699 1.00 51.62 89 SER A C 1
ATOM 681 O O . SER A 1 89 ? -4.953 -8.663 14.601 1.00 51.62 89 SER A O 1
ATOM 683 N N . ALA A 1 90 ? -6.002 -10.404 15.562 1.00 55.00 90 ALA A N 1
ATOM 684 C CA . ALA A 1 90 ? -4.851 -10.996 16.249 1.00 55.00 90 ALA A CA 1
ATOM 685 C C . ALA A 1 90 ? -4.269 -12.210 15.491 1.00 55.00 90 ALA A C 1
ATOM 687 O O . ALA A 1 90 ? -3.405 -12.907 16.015 1.00 55.00 90 ALA A O 1
ATOM 688 N N . SER A 1 91 ? -4.768 -12.505 14.284 1.00 67.69 91 SER A N 1
ATOM 689 C CA . SER A 1 91 ? -4.414 -13.715 13.532 1.00 67.69 91 SER A CA 1
ATOM 690 C C . SER A 1 91 ? -3.080 -13.611 12.780 1.00 67.69 91 SER A C 1
ATOM 692 O O . SER A 1 91 ? -2.539 -14.643 12.401 1.00 67.69 91 SER A O 1
ATOM 694 N N . GLY A 1 92 ? -2.552 -12.397 12.561 1.00 79.00 92 GLY A N 1
ATOM 695 C CA . GLY A 1 92 ? -1.370 -12.154 11.717 1.00 79.00 92 GLY A CA 1
ATOM 696 C C . GLY A 1 92 ? -1.626 -12.322 10.213 1.00 79.00 92 GLY A C 1
ATOM 697 O O . GLY A 1 92 ? -0.700 -12.193 9.417 1.00 79.00 92 GLY A O 1
ATOM 698 N N . PHE A 1 93 ? -2.873 -12.605 9.825 1.00 87.75 93 PHE A N 1
ATOM 699 C CA . PHE A 1 93 ? -3.316 -12.679 8.437 1.00 87.75 93 PHE A CA 1
ATOM 700 C C . PHE A 1 93 ? -4.111 -11.425 8.076 1.00 87.75 93 PHE A C 1
ATOM 702 O O . PHE A 1 93 ? -4.938 -10.955 8.864 1.00 87.75 93 PHE A O 1
ATOM 709 N N . SER A 1 94 ? -3.868 -10.9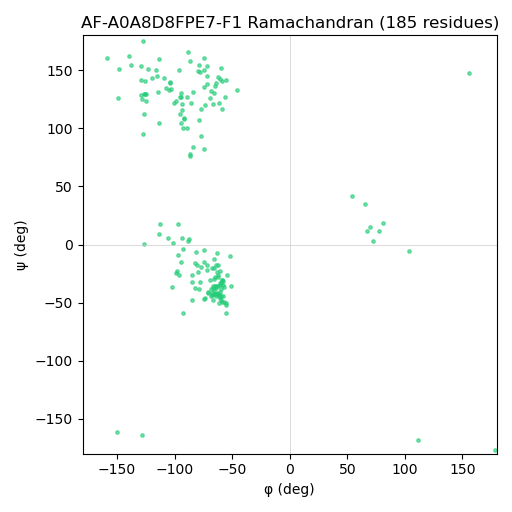17 6.873 1.00 91.75 94 SER A N 1
ATOM 710 C CA . SER A 1 94 ? -4.695 -9.903 6.234 1.00 91.75 94 SER A CA 1
ATOM 711 C C . SER A 1 94 ? -5.829 -10.550 5.443 1.00 91.75 94 SER A C 1
ATOM 713 O O . SER A 1 94 ? -5.806 -11.752 5.179 1.00 91.75 94 SER A O 1
ATOM 715 N N . LYS A 1 95 ? -6.811 -9.737 5.056 1.00 92.25 95 LYS A N 1
ATOM 716 C CA . LYS A 1 95 ? -7.972 -10.155 4.273 1.00 92.25 95 LYS A CA 1
ATOM 717 C C . LYS A 1 95 ? -8.099 -9.291 3.033 1.00 92.25 95 LYS A C 1
ATOM 719 O O . LYS A 1 95 ? -7.920 -8.074 3.099 1.00 92.25 95 LYS A O 1
ATOM 724 N N . ALA A 1 96 ? -8.465 -9.918 1.925 1.00 93.88 96 ALA A N 1
ATOM 725 C CA . ALA A 1 96 ? -8.882 -9.196 0.739 1.00 93.88 96 ALA A CA 1
ATOM 726 C C . ALA A 1 96 ? -10.362 -8.824 0.845 1.00 93.88 96 ALA A C 1
ATOM 728 O O . ALA A 1 96 ? -11.213 -9.648 1.188 1.00 93.88 96 ALA A O 1
ATOM 729 N N . VAL A 1 97 ? -10.666 -7.564 0.567 1.00 93.50 97 VAL A N 1
ATOM 730 C CA . VAL A 1 97 ? -12.024 -7.035 0.581 1.00 93.50 97 VAL A CA 1
ATOM 731 C C . VAL A 1 97 ? -12.580 -7.074 -0.837 1.00 93.50 97 VAL A C 1
ATOM 733 O O . VAL A 1 97 ? -11.979 -6.526 -1.754 1.00 93.50 97 VAL A O 1
ATOM 736 N N . GLY A 1 98 ? -13.753 -7.685 -0.998 1.00 91.94 98 GLY A N 1
ATOM 737 C CA . GLY A 1 98 ? -14.509 -7.699 -2.252 1.00 91.94 98 GLY A CA 1
ATOM 738 C C . GLY A 1 98 ? -15.964 -7.262 -2.061 1.00 91.94 98 GLY A C 1
ATOM 739 O O . GLY A 1 98 ? -16.333 -6.692 -1.031 1.00 91.94 98 GLY A O 1
ATOM 740 N N . GLY A 1 99 ? -16.811 -7.555 -3.051 1.00 91.81 99 GLY A N 1
ATOM 741 C CA . GLY A 1 99 ? -18.253 -7.272 -2.995 1.00 91.81 99 GLY A CA 1
ATOM 742 C C . GLY A 1 99 ? -18.645 -5.827 -3.326 1.00 91.81 99 GLY A C 1
ATOM 743 O O . GLY A 1 99 ? -19.748 -5.403 -2.986 1.00 91.81 99 GLY A O 1
ATOM 744 N N . PHE A 1 100 ? -17.756 -5.082 -3.980 1.00 94.62 100 PHE A N 1
ATOM 745 C CA . PHE A 1 100 ? -18.005 -3.757 -4.549 1.00 94.62 100 PHE A CA 1
ATOM 746 C C . PHE A 1 100 ? -17.588 -3.738 -6.027 1.00 94.62 100 PHE A C 1
ATOM 748 O O . PHE A 1 100 ? -17.057 -4.723 -6.538 1.00 94.62 100 PHE A O 1
ATOM 755 N N . ASP A 1 101 ? -17.849 -2.631 -6.722 1.00 95.50 101 ASP A N 1
ATOM 756 C CA . ASP A 1 101 ? -17.448 -2.447 -8.120 1.00 95.50 101 ASP A CA 1
ATOM 757 C C . ASP A 1 101 ? -15.933 -2.188 -8.223 1.00 95.50 101 ASP A C 1
ATOM 759 O O . ASP A 1 101 ? -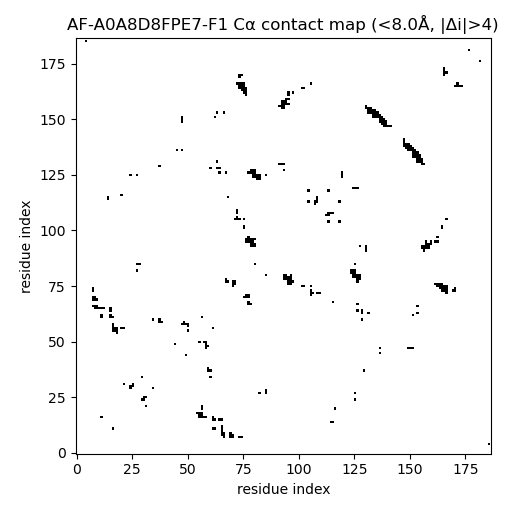15.480 -1.041 -8.240 1.00 95.50 101 ASP A O 1
ATOM 763 N N . ILE A 1 102 ? -15.150 -3.272 -8.204 1.00 95.75 102 ILE A N 1
ATOM 764 C CA . ILE A 1 102 ? -13.681 -3.227 -8.238 1.00 95.75 102 ILE A CA 1
ATOM 765 C C . ILE A 1 102 ? -13.199 -2.533 -9.510 1.00 95.75 102 ILE A C 1
ATOM 767 O O . ILE A 1 102 ? -12.376 -1.633 -9.416 1.00 95.75 102 ILE A O 1
ATOM 771 N N . GLU A 1 103 ? -13.735 -2.899 -10.675 1.00 94.38 103 GLU A N 1
ATOM 772 C CA . GLU A 1 103 ? -13.265 -2.401 -11.976 1.00 94.38 103 GLU A CA 1
ATOM 773 C C . GLU A 1 103 ? -13.459 -0.881 -12.099 1.00 94.38 103 GLU A C 1
ATOM 775 O O . GLU A 1 103 ? -12.555 -0.163 -12.536 1.00 94.38 103 GLU A O 1
ATOM 780 N N . SER A 1 104 ? -14.611 -0.359 -11.656 1.00 95.88 104 SER A N 1
ATOM 781 C CA . SER A 1 104 ? -14.867 1.084 -11.670 1.00 95.88 104 SER A CA 1
ATOM 782 C C . SER A 1 104 ? -13.943 1.854 -10.725 1.00 95.88 104 SER A C 1
ATOM 784 O O . SER A 1 104 ? -13.436 2.917 -11.096 1.00 95.88 104 SER A O 1
ATOM 786 N N . TRP A 1 105 ? -13.714 1.345 -9.512 1.00 97.38 105 TRP A N 1
ATOM 787 C CA . TRP A 1 105 ? -12.825 1.995 -8.548 1.00 97.38 105 TRP A CA 1
ATOM 788 C C . TRP A 1 105 ? -11.357 1.899 -8.949 1.00 97.38 105 TRP A C 1
ATOM 790 O O . TRP A 1 105 ? -10.642 2.889 -8.835 1.00 97.38 105 TRP A O 1
ATOM 800 N N . GLN A 1 106 ? -10.926 0.744 -9.451 1.00 95.25 106 GLN A N 1
ATOM 801 C CA . GLN A 1 106 ? -9.576 0.513 -9.956 1.00 95.25 106 GLN A CA 1
ATOM 802 C C . GLN A 1 106 ? -9.242 1.541 -11.033 1.00 95.25 106 GLN A C 1
ATOM 804 O O . GLN A 1 106 ? -8.255 2.259 -10.900 1.00 95.25 106 GLN A O 1
ATOM 809 N N . LYS A 1 107 ? -10.129 1.710 -12.024 1.00 95.06 107 LYS A N 1
ATOM 810 C CA . LYS A 1 107 ? -9.968 2.720 -13.074 1.00 95.06 107 LYS A CA 1
ATOM 811 C C . LYS A 1 107 ? -9.885 4.143 -12.511 1.00 95.06 107 LYS A C 1
ATOM 813 O O . LYS A 1 107 ? -8.994 4.893 -12.885 1.00 95.06 107 LYS A O 1
ATOM 818 N N . GLN A 1 108 ? -10.808 4.531 -11.629 1.00 96.94 108 GLN A N 1
ATOM 819 C CA . GLN A 1 108 ? -10.836 5.894 -11.080 1.00 96.94 108 GLN A CA 1
ATOM 820 C C . GLN A 1 108 ? -9.596 6.221 -10.239 1.00 96.94 108 GLN A C 1
ATOM 822 O O . GLN A 1 108 ? -9.123 7.356 -10.272 1.00 96.94 108 GLN A O 1
ATOM 827 N N . VAL A 1 109 ? -9.085 5.253 -9.474 1.00 96.44 109 VAL A N 1
ATOM 828 C CA . VAL A 1 109 ? -7.878 5.435 -8.657 1.00 96.44 109 VAL A CA 1
ATOM 829 C C . VAL A 1 109 ? -6.630 5.468 -9.540 1.00 96.44 109 VAL A C 1
ATOM 831 O O . VAL A 1 109 ? -5.842 6.402 -9.414 1.00 96.44 109 VAL A O 1
ATOM 834 N N . HIS A 1 110 ? -6.512 4.539 -10.494 1.00 94.00 110 HIS A N 1
ATOM 835 C CA . HIS A 1 110 ? -5.414 4.493 -11.464 1.00 94.00 110 HIS A CA 1
ATOM 836 C C . HIS A 1 110 ? -5.312 5.781 -12.301 1.00 94.00 110 HIS A C 1
ATOM 838 O O . HIS A 1 110 ? -4.234 6.351 -12.455 1.00 94.00 110 HIS A O 1
ATOM 844 N N . ASP A 1 111 ? -6.444 6.302 -12.786 1.00 93.50 111 ASP A N 1
ATOM 845 C CA . ASP A 1 111 ? -6.489 7.548 -13.566 1.00 93.50 111 ASP A CA 1
ATOM 846 C C . ASP A 1 111 ? -6.302 8.812 -12.698 1.00 93.50 111 ASP A C 1
ATOM 848 O O . ASP A 1 111 ? -6.253 9.932 -13.217 1.00 93.50 111 ASP A O 1
ATOM 852 N N . GLY A 1 112 ? -6.219 8.663 -11.370 1.00 93.69 112 GLY A N 1
ATOM 853 C CA . GLY A 1 112 ? -6.113 9.768 -10.418 1.00 93.69 112 GLY A CA 1
ATOM 854 C C . GLY A 1 112 ? -7.388 10.612 -10.285 1.00 93.69 112 GLY A C 1
ATOM 855 O O . GLY A 1 112 ? -7.337 11.718 -9.744 1.00 93.69 112 GLY A O 1
ATOM 856 N N . GLU A 1 113 ? -8.533 10.119 -10.770 1.00 96.31 113 GLU A N 1
ATOM 857 C CA . GLU A 1 113 ? -9.852 10.749 -10.603 1.00 96.31 113 GLU A CA 1
ATOM 858 C C . GLU A 1 113 ? -10.331 10.671 -9.146 1.00 96.31 113 GLU A C 1
ATOM 860 O O . GLU A 1 113 ? -11.045 11.559 -8.668 1.00 96.31 113 GLU A O 1
ATOM 865 N N . LYS A 1 114 ? -9.924 9.609 -8.443 1.00 97.06 114 LYS A N 1
ATOM 866 C CA . LYS A 1 114 ? -10.189 9.360 -7.027 1.00 97.06 114 LYS A CA 1
ATOM 867 C C . LYS A 1 114 ? -8.910 9.026 -6.288 1.00 97.06 114 LYS A C 1
ATOM 869 O O . LYS A 1 114 ? -8.068 8.295 -6.793 1.00 97.06 114 LYS A O 1
ATOM 874 N N . GLN A 1 115 ? -8.784 9.515 -5.061 1.00 97.25 115 GLN A N 1
ATOM 875 C CA . GLN A 1 115 ? -7.695 9.084 -4.194 1.00 97.25 115 GLN A CA 1
ATOM 876 C C . GLN A 1 115 ? -8.002 7.724 -3.562 1.00 97.25 115 GLN A C 1
ATOM 878 O O . GLN A 1 115 ? -9.145 7.412 -3.226 1.00 97.25 115 GLN A O 1
ATOM 883 N N . PHE A 1 116 ? -6.964 6.941 -3.294 1.00 97.94 116 PHE A N 1
ATOM 884 C CA . PHE A 1 116 ? -7.069 5.662 -2.596 1.00 97.94 116 PHE A CA 1
ATOM 885 C C . PHE A 1 116 ? -7.686 5.803 -1.191 1.00 97.94 116 PHE A C 1
ATOM 887 O O . PHE A 1 116 ? -8.404 4.919 -0.721 1.00 97.94 116 PHE A O 1
ATOM 894 N N . VAL A 1 117 ? -7.476 6.946 -0.525 1.00 97.12 117 VAL A N 1
ATOM 895 C CA . VAL A 1 117 ? -8.137 7.240 0.756 1.00 97.12 117 VAL A CA 1
ATOM 896 C C . VAL A 1 117 ? -9.652 7.413 0.598 1.00 97.12 117 VAL A C 1
ATOM 898 O O . VAL A 1 117 ? -10.394 6.953 1.461 1.00 97.12 117 VAL A O 1
ATOM 901 N N . GLU A 1 118 ? -10.130 7.990 -0.513 1.00 96.81 118 GLU A N 1
ATOM 902 C CA . GLU A 1 118 ? -11.568 8.145 -0.782 1.00 96.81 118 GLU A CA 1
ATOM 903 C C . GLU A 1 118 ? -12.243 6.783 -0.973 1.00 96.81 118 GLU A C 1
ATOM 905 O O . GLU A 1 118 ? -13.336 6.567 -0.453 1.00 96.81 118 GLU A O 1
ATOM 910 N N . LEU A 1 119 ? -11.575 5.843 -1.652 1.00 97.19 119 LEU A N 1
ATOM 911 C CA . LEU A 1 119 ? -12.023 4.449 -1.752 1.00 97.19 119 LEU A CA 1
ATOM 912 C C . LEU A 1 119 ? -12.183 3.821 -0.358 1.00 97.19 119 LEU A C 1
ATOM 914 O O . LEU A 1 119 ? -13.219 3.227 -0.048 1.00 97.19 119 LEU A O 1
ATOM 918 N N . CYS A 1 120 ? -11.164 3.965 0.496 1.00 96.62 120 CYS A N 1
ATOM 919 C CA . CYS A 1 120 ? -11.190 3.446 1.865 1.00 96.62 120 CYS A CA 1
ATOM 920 C C . CYS A 1 120 ? -12.332 4.065 2.691 1.00 96.62 120 CYS A C 1
ATOM 922 O O . CYS A 1 120 ? -13.012 3.358 3.441 1.00 96.62 120 CYS A O 1
ATOM 924 N N . GLU A 1 121 ? -12.568 5.371 2.547 1.00 95.38 121 GLU A N 1
ATOM 925 C CA . GLU A 1 121 ? -13.646 6.091 3.227 1.00 95.38 121 GLU A CA 1
ATOM 926 C C . GLU A 1 121 ? -15.037 5.650 2.752 1.00 95.38 121 GLU A C 1
ATOM 928 O O . GLU A 1 121 ? -15.883 5.334 3.594 1.00 95.38 121 GLU A O 1
ATOM 933 N N . GLU A 1 122 ? -15.264 5.567 1.438 1.00 95.88 122 GLU A N 1
ATOM 934 C CA . GLU A 1 122 ? -16.552 5.166 0.857 1.00 95.88 122 GLU A CA 1
ATOM 935 C C . GLU A 1 122 ? -16.934 3.746 1.289 1.00 95.88 122 GLU A C 1
ATOM 937 O O . GLU A 1 122 ? -18.052 3.491 1.749 1.00 95.88 122 GLU A O 1
ATOM 942 N N . LEU A 1 123 ? -15.980 2.814 1.210 1.00 95.00 123 LEU A N 1
ATOM 943 C CA . LEU A 1 123 ? -16.206 1.415 1.568 1.00 95.00 123 LEU A CA 1
ATOM 944 C C . LEU A 1 123 ? -16.131 1.153 3.081 1.00 95.00 123 LEU A C 1
ATOM 946 O O . LEU A 1 123 ? -16.436 0.043 3.529 1.00 95.00 123 LEU A O 1
ATOM 950 N N . LYS A 1 124 ? -15.746 2.156 3.884 1.00 94.12 124 LYS A N 1
ATOM 951 C CA . LYS A 1 124 ? -15.495 2.043 5.335 1.00 94.12 124 LYS A CA 1
ATOM 952 C C . LYS A 1 124 ? -14.495 0.930 5.663 1.00 94.12 124 LYS A C 1
ATOM 954 O O . LYS A 1 124 ? -14.680 0.155 6.613 1.00 94.12 124 LYS A O 1
ATOM 959 N N . ILE A 1 125 ? -13.447 0.853 4.851 1.00 94.50 125 ILE A N 1
ATOM 960 C CA . ILE A 1 125 ? -12.366 -0.120 4.956 1.00 94.50 125 ILE A CA 1
ATOM 961 C C . ILE A 1 125 ? -11.135 0.556 5.524 1.00 94.50 125 ILE A C 1
ATOM 963 O O . ILE A 1 125 ? -10.722 1.615 5.069 1.00 94.50 125 ILE A O 1
ATOM 967 N N . VAL A 1 126 ? -10.526 -0.091 6.508 1.00 94.50 126 VAL A N 1
ATOM 968 C CA . VAL A 1 126 ? -9.224 0.291 7.037 1.00 94.50 126 VAL A CA 1
ATOM 969 C C . VAL A 1 126 ? -8.166 -0.531 6.293 1.00 94.50 126 VAL A C 1
ATOM 971 O O . VAL A 1 126 ? -8.181 -1.760 6.430 1.00 94.50 126 VAL A O 1
ATOM 974 N N . PRO A 1 127 ? -7.267 0.095 5.508 1.00 95.56 127 PRO A N 1
ATOM 975 C CA . PRO A 1 127 ? -6.208 -0.625 4.814 1.00 95.56 127 PRO A CA 1
ATOM 976 C C . PRO A 1 127 ? -5.258 -1.268 5.828 1.00 95.56 127 PRO A C 1
ATOM 978 O O . PRO A 1 127 ? -4.929 -0.679 6.865 1.00 95.56 127 PRO A O 1
ATOM 981 N N . ASP A 1 128 ? -4.840 -2.500 5.555 1.00 93.19 128 ASP A N 1
ATOM 982 C CA . ASP A 1 128 ? -4.152 -3.327 6.545 1.00 93.19 128 ASP A CA 1
ATOM 983 C C . ASP A 1 128 ? -2.640 -3.087 6.584 1.00 93.19 128 ASP A C 1
ATOM 985 O O . ASP A 1 128 ? -1.843 -3.893 6.117 1.00 93.19 128 ASP A O 1
ATOM 989 N N . LEU A 1 129 ? -2.232 -1.975 7.193 1.00 93.25 129 LEU A N 1
ATOM 990 C CA . LEU A 1 129 ? -0.812 -1.653 7.361 1.00 93.25 129 LEU A CA 1
ATOM 991 C C . LEU A 1 129 ? -0.103 -2.528 8.407 1.00 93.25 129 LEU A C 1
ATOM 993 O O . LEU A 1 129 ? 1.126 -2.612 8.408 1.00 93.25 129 LEU A O 1
ATOM 997 N N . LEU A 1 130 ? -0.858 -3.125 9.336 1.00 89.62 130 LEU A N 1
ATOM 998 C CA . LEU A 1 130 ? -0.305 -3.793 10.516 1.00 89.62 130 LEU A CA 1
ATOM 999 C C . LEU A 1 130 ? 0.106 -5.241 10.243 1.00 89.62 130 LEU A C 1
ATOM 1001 O O . LEU A 1 130 ? 1.019 -5.733 10.903 1.00 89.62 130 LEU A O 1
ATOM 1005 N N . ASN A 1 131 ? -0.520 -5.895 9.263 1.00 91.12 131 ASN A N 1
ATOM 1006 C CA . ASN A 1 131 ? -0.135 -7.232 8.804 1.00 91.12 131 ASN A CA 1
ATOM 1007 C C . ASN A 1 131 ? 0.770 -7.198 7.553 1.00 91.12 131 ASN A C 1
ATOM 1009 O O . ASN A 1 131 ? 0.927 -8.209 6.869 1.00 91.12 131 ASN A O 1
ATOM 1013 N N . MET A 1 132 ? 1.384 -6.043 7.257 1.00 93.19 132 MET A N 1
ATOM 1014 C CA . MET A 1 132 ? 2.425 -5.902 6.235 1.00 93.19 132 MET A CA 1
ATOM 1015 C C . MET A 1 132 ? 3.815 -6.003 6.857 1.00 93.19 132 MET A C 1
ATOM 1017 O O . MET A 1 132 ? 4.271 -5.107 7.578 1.00 93.19 132 MET A O 1
ATOM 1021 N N . TYR A 1 133 ? 4.517 -7.081 6.524 1.00 91.50 133 TYR A N 1
ATOM 1022 C CA . TYR A 1 133 ? 5.859 -7.362 7.015 1.00 91.50 133 TYR A CA 1
ATOM 1023 C C . TYR A 1 133 ? 6.901 -6.851 6.026 1.00 91.50 133 TYR A C 1
ATOM 1025 O O . TYR A 1 133 ? 6.869 -7.191 4.849 1.00 91.50 133 TYR A O 1
ATOM 1033 N N . GLU A 1 134 ? 7.850 -6.048 6.492 1.00 92.31 134 GLU A N 1
ATOM 1034 C CA . GLU A 1 134 ? 8.983 -5.630 5.664 1.00 92.31 134 GLU A CA 1
ATOM 1035 C C . GLU A 1 134 ? 9.866 -6.843 5.346 1.00 92.31 134 GLU A C 1
ATOM 1037 O O . GLU A 1 134 ? 10.372 -7.501 6.255 1.00 92.31 134 GLU A O 1
ATOM 1042 N N . TRP A 1 135 ? 10.052 -7.145 4.059 1.00 92.44 135 TRP A N 1
ATOM 1043 C CA . TRP A 1 135 ? 10.942 -8.218 3.614 1.00 92.44 135 TRP A CA 1
ATOM 1044 C C . TRP A 1 135 ? 12.336 -7.662 3.337 1.00 92.44 135 TRP A C 1
ATOM 1046 O O . TRP A 1 135 ? 13.327 -8.131 3.897 1.00 92.44 135 TRP A O 1
ATOM 1056 N N . SER A 1 136 ? 12.447 -6.698 2.421 1.00 91.88 136 SER A N 1
ATOM 1057 C CA . SER A 1 136 ? 13.745 -6.177 1.979 1.00 91.88 136 SER A CA 1
ATOM 1058 C C . SER A 1 136 ? 13.637 -4.789 1.357 1.00 91.88 136 SER A C 1
ATOM 1060 O O . SER A 1 136 ? 12.566 -4.387 0.918 1.00 91.88 136 SER A O 1
ATOM 1062 N N . ALA A 1 137 ? 14.758 -4.069 1.294 1.00 93.06 137 ALA A N 1
ATOM 1063 C CA . ALA A 1 137 ? 14.879 -2.811 0.567 1.00 93.06 137 ALA A CA 1
ATOM 1064 C C . ALA A 1 137 ? 16.044 -2.899 -0.422 1.00 93.06 137 ALA A C 1
ATOM 1066 O O . ALA A 1 137 ? 17.143 -3.320 -0.056 1.00 93.06 137 ALA A O 1
ATOM 1067 N N . TRP A 1 138 ? 15.794 -2.539 -1.678 1.00 92.94 138 TRP A N 1
ATOM 1068 C CA . TRP A 1 138 ? 16.739 -2.704 -2.779 1.00 92.94 138 TRP A CA 1
ATOM 1069 C C . TRP A 1 138 ? 16.965 -1.372 -3.473 1.00 92.94 138 TRP A C 1
ATOM 1071 O O . TRP A 1 138 ? 16.031 -0.766 -3.988 1.00 92.94 138 TRP A O 1
ATOM 1081 N N . LEU A 1 139 ? 18.225 -0.947 -3.544 1.00 91.69 139 LEU A N 1
ATOM 1082 C CA . LEU A 1 139 ? 18.636 0.183 -4.365 1.00 91.69 139 LEU A CA 1
ATOM 1083 C C . LEU A 1 139 ? 19.225 -0.330 -5.677 1.00 91.69 139 LEU A C 1
ATOM 1085 O O . LEU A 1 139 ? 20.210 -1.072 -5.686 1.00 91.69 139 LEU A O 1
ATOM 1089 N N . THR A 1 140 ? 18.663 0.115 -6.798 1.00 88.12 140 THR A N 1
ATOM 1090 C CA . THR A 1 140 ? 19.146 -0.262 -8.131 1.00 88.12 140 THR A CA 1
ATOM 1091 C C . THR A 1 140 ? 20.638 0.095 -8.282 1.00 88.12 140 THR A C 1
ATOM 1093 O O . THR A 1 140 ? 21.010 1.264 -8.063 1.00 88.12 140 THR A O 1
ATOM 1096 N N . PRO A 1 141 ? 21.506 -0.861 -8.684 1.00 86.94 141 PRO A N 1
ATOM 1097 C CA . PRO A 1 141 ? 22.942 -0.624 -8.811 1.00 86.94 141 PRO A CA 1
ATOM 1098 C C . PRO A 1 141 ? 23.274 0.563 -9.722 1.00 86.94 141 PRO A C 1
ATOM 1100 O O . PRO A 1 141 ? 22.660 0.756 -10.772 1.00 86.94 141 PRO A O 1
ATOM 1103 N N . ALA A 1 142 ? 24.297 1.342 -9.358 1.00 87.62 142 ALA A N 1
ATOM 1104 C CA . ALA A 1 142 ? 24.660 2.585 -10.053 1.00 87.62 142 ALA A CA 1
ATOM 1105 C C . ALA A 1 142 ? 25.073 2.401 -11.529 1.00 87.62 142 ALA A C 1
ATOM 1107 O O . ALA A 1 142 ? 25.066 3.362 -12.301 1.00 87.62 142 ALA A O 1
ATOM 1108 N N . MET A 1 143 ? 25.417 1.175 -11.937 1.00 85.38 143 MET A N 1
ATOM 1109 C CA . MET A 1 143 ? 25.732 0.835 -13.328 1.00 85.38 143 MET A CA 1
ATOM 1110 C C . MET A 1 143 ? 24.514 1.002 -14.258 1.00 85.38 143 MET A C 1
ATOM 1112 O O . MET A 1 143 ? 24.677 1.341 -15.431 1.00 85.38 143 MET A O 1
ATOM 1116 N N . PHE A 1 144 ? 23.293 0.859 -13.736 1.00 78.50 144 PHE A N 1
ATOM 1117 C CA . PHE A 1 144 ? 22.050 1.040 -14.485 1.00 78.50 144 PHE A CA 1
ATOM 1118 C C . PHE A 1 144 ? 21.631 2.517 -14.484 1.00 78.50 144 PHE A C 1
ATOM 1120 O O . PHE A 1 144 ? 20.767 2.955 -13.732 1.00 78.50 144 PHE A O 1
ATOM 1127 N N . ARG A 1 145 ? 22.280 3.324 -15.332 1.00 67.25 145 ARG A N 1
ATOM 1128 C CA . ARG A 1 145 ? 22.157 4.797 -15.304 1.00 67.25 145 ARG A CA 1
ATOM 1129 C C . ARG A 1 145 ? 20.821 5.369 -15.789 1.00 67.25 145 ARG A C 1
ATOM 1131 O O . ARG A 1 145 ? 20.554 6.534 -15.529 1.00 67.25 145 ARG A O 1
ATOM 1138 N N . LYS A 1 146 ? 20.007 4.605 -16.527 1.00 77.50 146 LYS A N 1
ATOM 1139 C CA . LYS A 1 146 ? 18.784 5.144 -17.155 1.00 77.50 146 LYS A CA 1
ATOM 1140 C C . LYS A 1 146 ? 17.615 5.286 -16.182 1.00 77.50 146 LYS A C 1
ATOM 1142 O O . LYS A 1 146 ? 16.864 6.246 -16.291 1.00 77.50 146 LYS A O 1
ATOM 1147 N N . ARG A 1 147 ? 17.451 4.332 -15.264 1.00 79.25 147 ARG A N 1
ATOM 1148 C CA . ARG A 1 147 ? 16.413 4.331 -14.229 1.00 79.25 147 ARG A CA 1
ATOM 1149 C C . ARG A 1 147 ? 16.963 3.610 -13.011 1.00 79.25 147 ARG A C 1
ATOM 1151 O O . ARG A 1 147 ? 17.449 2.489 -13.137 1.00 79.25 147 ARG A O 1
ATOM 1158 N N . ARG A 1 148 ? 16.904 4.273 -11.862 1.00 86.44 148 ARG A N 1
ATOM 1159 C CA . ARG A 1 148 ? 17.276 3.710 -10.569 1.00 86.44 148 ARG A CA 1
ATOM 1160 C C . ARG A 1 148 ? 16.106 3.913 -9.633 1.00 86.44 148 ARG A C 1
ATOM 1162 O O . ARG A 1 148 ? 15.604 5.026 -9.530 1.00 86.44 148 ARG A O 1
ATOM 1169 N N . PHE A 1 149 ? 15.719 2.838 -8.978 1.00 88.62 149 PHE A N 1
ATOM 1170 C CA . PHE A 1 149 ? 14.686 2.836 -7.964 1.00 88.62 149 PHE A CA 1
ATOM 1171 C C . PHE A 1 149 ? 15.293 2.363 -6.654 1.00 88.62 149 PHE A C 1
ATOM 1173 O O . PHE A 1 149 ? 16.182 1.501 -6.649 1.00 88.62 149 PHE A O 1
ATOM 1180 N N . GLU A 1 150 ? 14.832 2.969 -5.571 1.00 92.44 150 GLU A N 1
ATOM 1181 C CA . GLU A 1 150 ? 14.921 2.395 -4.243 1.00 92.44 150 GLU A CA 1
ATOM 1182 C C . GLU A 1 150 ? 13.543 1.814 -3.941 1.00 92.44 150 GLU A C 1
ATOM 1184 O O . GLU A 1 150 ? 12.543 2.522 -4.044 1.00 92.44 150 GLU A O 1
ATOM 1189 N N . THR A 1 151 ? 13.481 0.517 -3.661 1.00 94.50 151 THR A N 1
ATOM 1190 C CA . THR A 1 151 ? 12.219 -0.223 -3.568 1.00 94.50 151 THR A CA 1
ATOM 1191 C C . THR A 1 151 ? 12.168 -0.975 -2.250 1.00 94.50 151 THR A C 1
ATOM 1193 O O . THR A 1 151 ? 13.075 -1.753 -1.955 1.00 94.50 151 THR A O 1
ATOM 1196 N N . ALA A 1 152 ? 11.108 -0.759 -1.472 1.00 96.00 152 ALA A N 1
ATOM 1197 C CA . ALA A 1 152 ? 10.786 -1.557 -0.295 1.00 96.00 152 ALA A CA 1
ATOM 1198 C C . ALA A 1 152 ? 9.792 -2.659 -0.679 1.00 96.00 152 ALA A C 1
ATOM 1200 O O . ALA A 1 152 ? 8.767 -2.391 -1.298 1.00 96.00 152 ALA A O 1
ATOM 1201 N N . PHE A 1 153 ? 10.098 -3.894 -0.295 1.00 95.94 153 PHE A N 1
ATOM 1202 C CA . PHE A 1 153 ? 9.248 -5.058 -0.505 1.00 95.94 153 PHE A CA 1
ATOM 1203 C C . PHE A 1 153 ? 8.541 -5.429 0.791 1.00 95.94 153 PHE A C 1
ATOM 1205 O O . PHE A 1 153 ? 9.179 -5.544 1.845 1.00 95.94 153 PHE A O 1
ATOM 1212 N N . TYR A 1 154 ? 7.242 -5.690 0.682 1.00 96.19 154 TYR A N 1
ATOM 1213 C CA . TYR A 1 154 ? 6.399 -6.139 1.779 1.00 96.19 154 TYR A CA 1
ATOM 1214 C C . TYR A 1 154 ? 5.872 -7.547 1.509 1.00 96.19 154 TYR A C 1
ATOM 1216 O O . TYR A 1 154 ? 5.575 -7.907 0.373 1.00 96.19 154 TYR A O 1
ATOM 1224 N N . LEU A 1 155 ? 5.746 -8.334 2.571 1.00 95.12 155 LEU A N 1
ATOM 1225 C CA . LEU A 1 155 ? 5.063 -9.616 2.582 1.00 95.12 155 LEU A CA 1
ATOM 1226 C C . LEU A 1 155 ? 3.745 -9.460 3.333 1.00 95.12 155 LEU A C 1
ATOM 1228 O O . LEU A 1 155 ? 3.721 -8.909 4.435 1.00 95.12 155 LEU A O 1
ATOM 1232 N N . VAL A 1 156 ? 2.673 -10.002 2.765 1.00 94.38 156 VAL A N 1
ATOM 1233 C CA . VAL A 1 156 ? 1.375 -10.108 3.432 1.00 94.38 156 VAL A CA 1
ATOM 1234 C C . VAL A 1 156 ? 0.939 -11.564 3.420 1.00 94.38 156 VAL A C 1
ATOM 1236 O O . VAL A 1 156 ? 0.966 -12.221 2.380 1.00 94.38 156 VAL A O 1
ATOM 1239 N N . ALA A 1 157 ? 0.564 -12.077 4.588 1.00 93.25 157 ALA A N 1
ATOM 1240 C CA . ALA A 1 157 ? -0.035 -13.396 4.707 1.00 93.25 157 ALA A CA 1
ATOM 1241 C C . ALA A 1 157 ? -1.554 -13.264 4.571 1.00 93.25 157 ALA A C 1
ATOM 1243 O O . ALA A 1 157 ? -2.160 -12.483 5.300 1.00 93.25 157 ALA A O 1
ATOM 1244 N N . LEU A 1 158 ? -2.158 -14.030 3.664 1.00 91.06 158 LEU A N 1
ATOM 1245 C CA . LEU A 1 158 ? -3.608 -14.089 3.476 1.00 91.06 158 LEU A CA 1
ATOM 1246 C C . LEU A 1 158 ? -4.132 -15.440 3.962 1.00 91.06 158 LEU A C 1
ATOM 1248 O O . LEU A 1 158 ? -3.449 -16.459 3.825 1.00 91.06 158 LEU A O 1
ATOM 1252 N N . ASP A 1 159 ? -5.314 -15.434 4.565 1.00 85.69 159 ASP A N 1
ATOM 1253 C CA . ASP A 1 159 ? -6.035 -16.640 4.978 1.00 85.69 159 ASP A CA 1
ATOM 1254 C C . ASP A 1 159 ? -6.728 -17.329 3.794 1.00 85.69 159 ASP A C 1
ATOM 1256 O O . ASP A 1 159 ? -6.801 -18.559 3.746 1.00 85.69 159 ASP A O 1
ATOM 1260 N N . GLU A 1 160 ? -7.164 -16.543 2.813 1.00 89.06 160 GLU A N 1
ATOM 1261 C CA . GLU A 1 160 ? -7.811 -17.003 1.589 1.00 89.06 160 GLU A CA 1
ATOM 1262 C C . GLU A 1 160 ? -7.158 -16.390 0.342 1.00 89.06 160 GLU A C 1
ATOM 1264 O O . GLU A 1 160 ? -6.558 -15.313 0.380 1.00 89.06 160 GLU A O 1
ATOM 1269 N N . GLN A 1 161 ? -7.258 -17.091 -0.791 1.00 89.94 161 GLN A N 1
ATOM 1270 C CA . GLN A 1 161 ? -6.794 -16.558 -2.069 1.00 89.94 161 GLN A CA 1
ATOM 1271 C C . GLN A 1 161 ? -7.716 -15.406 -2.509 1.00 89.94 161 GLN A C 1
ATOM 1273 O O . GLN A 1 161 ? -8.926 -15.622 -2.605 1.00 89.94 161 GLN A O 1
ATOM 1278 N N . PRO A 1 162 ? -7.177 -14.209 -2.807 1.00 91.81 162 PRO A N 1
ATOM 1279 C CA . PRO A 1 162 ? -7.990 -13.083 -3.236 1.00 91.81 162 PRO A CA 1
ATOM 1280 C C . PRO A 1 162 ? -8.523 -13.293 -4.655 1.00 91.81 162 PRO A C 1
ATOM 1282 O O . PRO A 1 162 ? -7.901 -13.962 -5.484 1.00 91.81 162 PRO A O 1
ATOM 1285 N N . GLU A 1 163 ? -9.655 -12.661 -4.952 1.00 90.38 163 GLU A N 1
ATOM 1286 C CA . GLU A 1 163 ? -10.059 -12.432 -6.335 1.00 90.38 163 GLU A CA 1
ATOM 1287 C C . GLU A 1 163 ? -9.097 -11.421 -6.976 1.00 90.38 163 GLU A C 1
ATOM 1289 O O . GLU A 1 163 ? -8.801 -10.387 -6.379 1.00 90.38 163 GLU A O 1
ATOM 1294 N N . VAL A 1 164 ? -8.598 -11.731 -8.175 1.00 92.75 164 VAL A N 1
ATOM 1295 C CA . VAL A 1 164 ? -7.643 -10.889 -8.906 1.00 92.75 164 VAL A CA 1
ATOM 1296 C C . VAL A 1 164 ? -8.296 -10.355 -10.176 1.00 92.75 164 VAL A C 1
ATOM 1298 O O . VAL A 1 164 ? -8.883 -11.110 -10.955 1.00 92.75 164 VAL A O 1
ATOM 1301 N N . ARG A 1 165 ? -8.169 -9.046 -10.389 1.00 92.06 165 ARG A N 1
ATOM 1302 C CA . ARG A 1 165 ? -8.660 -8.297 -11.548 1.00 92.06 165 ARG A CA 1
ATOM 1303 C C . ARG A 1 165 ? -7.504 -7.485 -12.131 1.00 92.06 165 ARG A C 1
ATOM 1305 O O . ARG A 1 165 ? -7.190 -6.404 -11.648 1.00 92.06 165 ARG A O 1
ATOM 1312 N N . SER A 1 166 ? -6.841 -8.041 -13.142 1.00 91.62 166 SER A N 1
ATOM 1313 C CA . SER A 1 166 ? -5.728 -7.366 -13.816 1.00 91.62 166 SER A CA 1
ATOM 1314 C C . SER A 1 166 ? -6.201 -6.119 -14.560 1.00 91.62 166 SER A C 1
ATOM 1316 O O . SER A 1 166 ? -7.142 -6.202 -15.352 1.00 91.62 166 SER A O 1
ATOM 1318 N N . GLU A 1 167 ? -5.519 -4.997 -14.346 1.00 88.88 167 GLU A N 1
ATOM 1319 C CA . GLU A 1 167 ? -5.694 -3.792 -15.154 1.00 88.88 167 GLU A CA 1
ATOM 1320 C C . GLU A 1 167 ? -5.038 -4.015 -16.534 1.00 88.88 167 GLU A C 1
ATOM 1322 O O . GLU A 1 167 ? -3.846 -4.319 -16.607 1.00 88.88 167 GLU A O 1
ATOM 1327 N N . PRO A 1 168 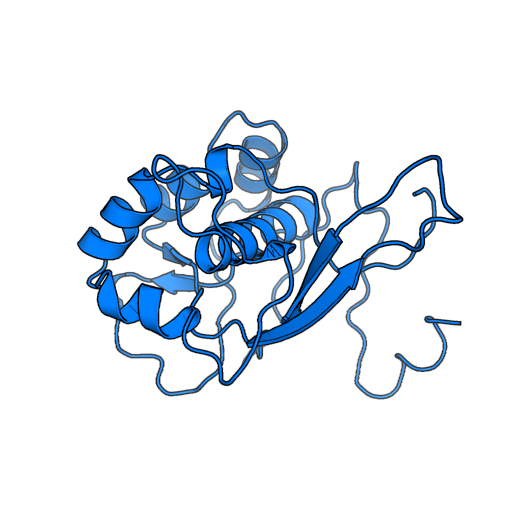? -5.793 -3.934 -17.644 1.00 82.19 168 PRO A N 1
ATOM 1328 C CA . PRO A 1 168 ? -5.336 -4.416 -18.948 1.00 82.19 168 PRO A CA 1
ATOM 1329 C C . PRO A 1 168 ? -4.289 -3.540 -19.657 1.00 82.19 168 PRO A C 1
ATOM 1331 O O . PRO A 1 168 ? -3.702 -3.996 -20.642 1.00 82.19 168 PRO A O 1
ATOM 1334 N N . HIS A 1 169 ? -4.069 -2.292 -19.239 1.00 79.56 169 HIS A N 1
ATOM 1335 C CA . HIS A 1 169 ? -3.065 -1.411 -19.842 1.00 79.56 169 HIS A CA 1
ATOM 1336 C C . HIS A 1 169 ? -1.673 -1.636 -19.245 1.00 79.56 169 HIS A C 1
ATOM 1338 O O . HIS A 1 169 ? -0.677 -1.505 -19.965 1.00 79.56 169 HIS A O 1
ATOM 1344 N N . GLU A 1 170 ? -1.595 -1.994 -17.964 1.00 78.88 170 GLU A N 1
ATOM 1345 C CA . GLU A 1 170 ? -0.338 -2.229 -17.251 1.00 78.88 170 GLU A CA 1
ATOM 1346 C C . GLU A 1 170 ? -0.006 -3.719 -17.079 1.00 78.88 170 GLU A C 1
ATOM 1348 O O . GLU A 1 170 ? 1.155 -4.118 -17.237 1.00 78.88 170 GLU A O 1
ATOM 1353 N N . VAL A 1 171 ? -1.016 -4.562 -16.847 1.00 82.50 171 VAL A N 1
ATOM 1354 C CA . VAL A 1 171 ? -0.857 -5.987 -16.535 1.00 82.50 171 VAL A CA 1
ATOM 1355 C C . VAL A 1 171 ? -1.419 -6.850 -17.662 1.00 82.50 171 VAL A C 1
ATOM 1357 O O . VAL A 1 171 ? -2.623 -7.051 -17.796 1.00 82.50 171 VAL A O 1
ATOM 1360 N N . ALA A 1 172 ? -0.519 -7.424 -18.463 1.00 76.94 172 ALA A N 1
ATOM 1361 C CA . ALA A 1 172 ? -0.909 -8.334 -19.540 1.00 76.94 172 ALA A CA 1
ATOM 1362 C C . ALA A 1 172 ? -1.479 -9.661 -19.005 1.00 76.94 172 ALA A C 1
ATOM 1364 O O . ALA A 1 172 ? -2.488 -10.151 -19.505 1.00 76.94 172 ALA A O 1
ATOM 1365 N N . GLU A 1 173 ? -0.820 -10.243 -18.000 1.00 82.50 173 GLU A N 1
ATOM 1366 C CA . GLU A 1 173 ? -1.179 -11.526 -17.392 1.00 82.50 173 GLU A CA 1
ATOM 1367 C C . GLU A 1 173 ? -0.807 -11.517 -15.904 1.00 82.50 173 GLU A C 1
ATOM 1369 O O . GLU A 1 173 ? 0.153 -10.857 -15.499 1.00 82.50 173 GLU A O 1
ATOM 1374 N N . HIS A 1 174 ? -1.544 -12.276 -15.090 1.00 84.81 174 HIS A N 1
ATOM 1375 C CA . HIS A 1 174 ? -1.197 -12.543 -13.696 1.00 84.81 174 HIS A CA 1
ATOM 1376 C C . HIS A 1 174 ? -1.100 -14.048 -13.456 1.00 84.81 174 HIS A C 1
ATOM 1378 O O . HIS A 1 174 ? -1.809 -14.842 -14.075 1.00 84.81 174 HIS A O 1
ATOM 1384 N N . PHE A 1 175 ? -0.260 -14.437 -12.500 1.00 84.44 175 PHE A N 1
ATOM 1385 C CA . PHE A 1 175 ? -0.090 -15.830 -12.109 1.00 84.44 175 PHE A CA 1
ATOM 1386 C C . PHE A 1 175 ? -0.216 -15.953 -10.597 1.00 84.44 175 PHE A C 1
ATOM 1388 O O . PHE A 1 175 ? 0.468 -15.258 -9.846 1.00 84.44 175 PHE A O 1
ATOM 1395 N N . VAL A 1 176 ? -1.063 -16.875 -10.143 1.00 80.12 176 VAL A N 1
ATOM 1396 C CA . VAL A 1 176 ? -1.071 -17.297 -8.742 1.00 80.12 176 VAL A CA 1
ATOM 1397 C C . VAL A 1 176 ? -0.170 -18.512 -8.631 1.00 80.12 176 VAL A C 1
ATOM 1399 O O . VAL A 1 176 ? -0.540 -19.627 -8.990 1.00 80.12 176 VAL A O 1
ATOM 1402 N N . CYS A 1 177 ? 1.049 -18.271 -8.169 1.00 72.69 177 CYS A N 1
ATOM 1403 C CA . CYS A 1 177 ? 2.052 -19.309 -8.063 1.00 72.69 177 CYS A CA 1
ATOM 1404 C C . CYS A 1 177 ? 1.796 -20.200 -6.841 1.00 72.69 177 CYS A C 1
ATOM 1406 O O . CYS A 1 177 ? 1.910 -19.764 -5.691 1.00 72.69 177 CYS A O 1
ATOM 1408 N N . ASN A 1 178 ? 1.516 -21.480 -7.078 1.00 67.19 178 ASN A N 1
ATOM 1409 C CA . ASN A 1 178 ? 1.522 -22.469 -6.010 1.00 67.19 178 ASN A CA 1
ATOM 1410 C C . ASN A 1 178 ? 2.967 -22.795 -5.611 1.00 67.19 178 ASN A C 1
ATOM 1412 O O . ASN A 1 178 ? 3.881 -22.757 -6.433 1.00 67.19 178 ASN A O 1
ATOM 1416 N N . ARG A 1 179 ? 3.183 -23.163 -4.339 1.00 52.47 179 ARG A N 1
ATOM 1417 C CA . ARG A 1 179 ? 4.501 -23.342 -3.680 1.00 52.47 179 ARG A CA 1
ATOM 1418 C C . ARG A 1 179 ? 5.505 -24.259 -4.425 1.00 52.47 179 ARG A C 1
ATOM 1420 O O . ARG A 1 179 ? 6.668 -24.327 -4.034 1.00 52.47 179 ARG A O 1
ATOM 1427 N N . VAL A 1 180 ? 5.068 -24.972 -5.464 1.00 50.47 180 VAL A N 1
ATOM 1428 C CA . VAL A 1 180 ? 5.848 -25.914 -6.280 1.00 50.47 180 VAL A CA 1
ATOM 1429 C C . VAL A 1 180 ? 6.394 -25.282 -7.577 1.00 50.47 180 VAL A C 1
ATOM 1431 O O . VAL A 1 180 ? 7.442 -25.715 -8.046 1.00 50.47 180 VAL A O 1
ATOM 1434 N N . GLU A 1 181 ? 5.760 -24.240 -8.125 1.00 46.81 181 GLU A N 1
ATOM 1435 C CA . GLU A 1 181 ? 6.009 -23.763 -9.503 1.00 46.81 181 GLU A CA 1
ATOM 1436 C C . GLU A 1 181 ? 6.963 -22.554 -9.584 1.00 46.81 181 GLU A C 1
ATOM 1438 O O . GLU A 1 181 ? 7.714 -22.417 -10.545 1.00 46.81 181 GLU A O 1
ATOM 1443 N N . CYS A 1 182 ? 7.082 -21.751 -8.518 1.00 49.28 182 CYS A N 1
ATOM 1444 C CA . CYS A 1 182 ? 7.851 -20.488 -8.517 1.00 49.28 182 CYS A CA 1
ATOM 1445 C C . CYS A 1 182 ? 9.362 -20.614 -8.766 1.00 49.28 182 CYS A C 1
ATOM 1447 O O . CYS A 1 182 ? 10.056 -19.606 -8.862 1.00 49.28 182 CYS A O 1
ATOM 1449 N N . LYS A 1 183 ? 9.912 -21.831 -8.824 1.00 46.81 183 LYS A N 1
ATOM 1450 C CA . LYS A 1 183 ? 11.338 -22.034 -9.108 1.00 46.81 183 LYS A CA 1
ATOM 1451 C C . LYS A 1 183 ? 11.679 -22.002 -10.597 1.00 46.81 183 LYS A C 1
ATOM 1453 O O . LYS A 1 183 ? 12.865 -21.907 -10.898 1.00 46.81 183 LYS A O 1
ATOM 1458 N N . GLN A 1 184 ? 10.703 -22.119 -11.499 1.00 41.53 184 GLN A N 1
ATOM 1459 C CA . GLN A 1 184 ? 10.976 -22.233 -12.936 1.00 41.53 184 GLN A CA 1
ATOM 1460 C C . GLN A 1 184 ? 10.844 -20.917 -13.711 1.00 41.53 184 GLN A C 1
ATOM 1462 O O . GLN A 1 184 ? 11.536 -20.773 -14.713 1.00 41.53 184 GLN A O 1
ATOM 1467 N N . ASP A 1 185 ? 10.091 -19.936 -13.205 1.00 41.75 185 ASP A N 1
ATOM 1468 C CA . ASP A 1 185 ? 9.738 -18.733 -13.981 1.00 41.75 185 ASP A CA 1
ATOM 1469 C C . ASP A 1 185 ? 10.493 -17.450 -13.570 1.00 41.75 185 ASP A C 1
ATOM 1471 O O . ASP A 1 185 ? 10.206 -16.366 -14.071 1.00 41.75 185 ASP A O 1
ATOM 1475 N N . LEU A 1 186 ? 11.467 -17.549 -12.654 1.00 37.44 186 LEU A N 1
ATOM 1476 C CA . LEU A 1 186 ? 12.229 -16.404 -12.119 1.00 37.44 186 LEU A CA 1
ATOM 1477 C C . LEU A 1 186 ? 13.724 -16.393 -12.515 1.00 37.44 186 LEU A C 1
ATOM 1479 O O . LEU A 1 186 ? 14.512 -15.697 -11.870 1.00 37.44 186 LEU A O 1
ATOM 1483 N N . ILE A 1 187 ? 14.132 -17.152 -13.545 1.00 33.75 187 ILE A N 1
ATOM 1484 C CA . ILE A 1 187 ? 15.518 -17.180 -14.069 1.00 33.75 187 ILE A CA 1
ATOM 1485 C C . ILE A 1 187 ? 15.557 -16.758 -15.535 1.00 33.75 187 ILE A C 1
ATOM 1487 O O . ILE A 1 187 ? 14.823 -17.371 -16.338 1.00 33.75 187 ILE A O 1
#

pLDDT: mean 86.9, std 13.25, range [33.75, 98.31]

Foldseek 3Di:
DPPDDDDFADDQDQLLWACVVQVVCVVLVCHPVNVVVLVDDPDDDPPQQDDPDPRTHRSSRSLLSRRQLRCLLFWVWQWFDASVCRPVPPPLAIETDDDDDSVVVSVCCNVVVDPPVVVCVVRNTDGPSPSWAWDDWDWADVVPPPDIDTHTDTDHHHPDDDHTDGDVVPDVDDDDDDPPRVVPRND

Nearest PDB structures (foldseek):
  5znt-assembly1_A  TM=3.533E-01  e=7.509E+00  Bombyx mori

Mean predicted aligned error: 6.2 Å